Protein AF-A0A8H3XBJ9-F1 (afdb_monomer)

Structure (mmCIF, N/CA/C/O backbone):
data_AF-A0A8H3XBJ9-F1
#
_entry.id   AF-A0A8H3XBJ9-F1
#
loop_
_atom_site.group_PDB
_atom_site.id
_atom_site.type_symbol
_atom_site.label_atom_id
_atom_site.label_alt_id
_atom_site.label_comp_id
_atom_site.label_asym_id
_atom_site.label_entity_id
_atom_site.label_seq_id
_atom_site.pdbx_PDB_ins_code
_atom_site.Cartn_x
_atom_site.Cartn_y
_atom_site.Cartn_z
_atom_site.occupancy
_atom_site.B_iso_or_equiv
_atom_site.auth_seq_id
_atom_site.auth_comp_id
_atom_site.auth_asym_id
_atom_site.auth_atom_id
_atom_site.pdbx_PDB_model_num
ATOM 1 N N . MET A 1 1 ? -52.325 38.769 -26.937 1.00 45.38 1 MET A N 1
ATOM 2 C CA . MET A 1 1 ? -51.968 39.229 -25.579 1.00 45.38 1 MET A CA 1
ATOM 3 C C . MET A 1 1 ? -51.026 38.222 -24.941 1.00 45.38 1 MET A C 1
ATOM 5 O O . MET A 1 1 ? -51.468 37.128 -24.646 1.00 45.38 1 MET A O 1
ATOM 9 N N . ALA A 1 2 ? -49.752 38.577 -24.789 1.00 37.34 2 ALA A N 1
ATOM 10 C CA . ALA A 1 2 ? -48.871 38.278 -23.654 1.00 37.34 2 ALA A CA 1
ATOM 11 C C . ALA A 1 2 ? -47.453 38.723 -24.041 1.00 37.34 2 ALA A C 1
ATOM 13 O O . ALA A 1 2 ? -47.074 38.699 -25.207 1.00 37.34 2 ALA A O 1
ATOM 14 N N . ARG A 1 3 ? -46.757 39.270 -23.052 1.00 34.69 3 ARG A N 1
ATOM 15 C CA . ARG A 1 3 ? -45.687 40.261 -23.157 1.00 34.69 3 ARG A CA 1
ATOM 16 C C . ARG A 1 3 ? -44.307 39.688 -23.491 1.00 34.69 3 ARG A C 1
ATOM 18 O O . ARG A 1 3 ? -44.019 38.514 -23.314 1.00 34.69 3 ARG A O 1
ATOM 25 N N . GLN A 1 4 ? -43.480 40.618 -23.948 1.00 37.97 4 GLN A N 1
ATOM 26 C CA . GLN A 1 4 ? -42.092 40.528 -24.387 1.00 37.97 4 GLN A CA 1
ATOM 27 C C . GLN A 1 4 ? -41.102 40.812 -23.227 1.00 37.97 4 GLN A C 1
ATOM 29 O O . GLN A 1 4 ? -41.507 41.433 -22.243 1.00 37.97 4 GLN A O 1
ATOM 34 N N . ARG A 1 5 ? -39.806 40.526 -23.486 1.00 39.97 5 ARG A N 1
ATOM 35 C CA . ARG A 1 5 ? -38.542 41.007 -22.845 1.00 39.97 5 ARG A CA 1
ATOM 36 C C . ARG A 1 5 ? -37.971 40.101 -21.731 1.00 39.97 5 ARG A C 1
ATOM 38 O O . ARG A 1 5 ? -38.732 39.603 -20.922 1.00 39.97 5 ARG A O 1
ATOM 45 N N . THR A 1 6 ? -36.664 39.822 -21.614 1.00 36.06 6 THR A N 1
ATOM 46 C CA . THR A 1 6 ? -35.444 40.386 -22.237 1.00 36.06 6 THR A CA 1
ATOM 47 C C . THR A 1 6 ? -34.248 39.420 -22.103 1.00 36.06 6 THR A C 1
ATOM 49 O O . THR A 1 6 ? -34.182 38.624 -21.177 1.00 36.06 6 THR A O 1
ATOM 52 N N . THR A 1 7 ? -33.330 39.567 -23.059 1.00 44.62 7 THR A N 1
ATOM 53 C CA . THR A 1 7 ? -31.936 39.104 -23.255 1.00 44.62 7 THR A CA 1
ATOM 54 C C . THR A 1 7 ? -31.028 38.847 -22.039 1.00 44.62 7 THR A C 1
ATOM 56 O O . THR A 1 7 ? -31.058 39.651 -21.115 1.00 44.62 7 THR A O 1
ATOM 59 N N . THR A 1 8 ? -30.062 37.918 -22.187 1.00 34.75 8 THR A N 1
ATOM 60 C CA . THR A 1 8 ? -28.603 38.222 -22.199 1.00 34.75 8 THR A CA 1
ATOM 61 C C . THR A 1 8 ? -27.735 37.047 -22.705 1.00 34.75 8 THR A C 1
ATOM 63 O O . THR A 1 8 ? -27.795 35.935 -22.199 1.00 34.75 8 THR A O 1
ATOM 66 N N . ASN A 1 9 ? -26.921 37.352 -23.723 1.00 39.16 9 ASN A N 1
ATOM 67 C CA . ASN A 1 9 ? -25.573 36.863 -24.058 1.00 39.16 9 ASN A CA 1
ATOM 68 C C . ASN A 1 9 ? -25.207 35.387 -23.798 1.00 39.16 9 ASN A C 1
ATOM 70 O O . ASN A 1 9 ? -24.728 35.033 -22.725 1.00 39.16 9 ASN A O 1
ATOM 74 N N . GLY A 1 10 ? -25.276 34.569 -24.853 1.00 34.34 10 GLY A N 1
ATOM 75 C CA . GLY A 1 10 ? -24.621 33.264 -24.926 1.00 34.34 10 GLY A CA 1
ATOM 76 C C . GLY A 1 10 ? -23.712 33.191 -26.149 1.00 34.34 10 GLY A C 1
ATOM 77 O O . GLY A 1 10 ? -24.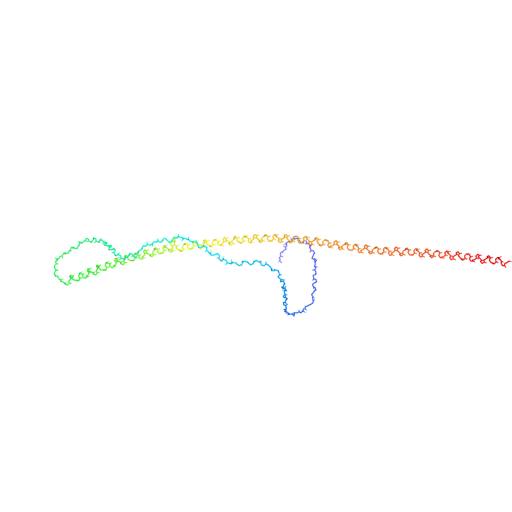189 33.178 -27.280 1.00 34.34 10 GLY A O 1
ATOM 78 N N . THR A 1 11 ? -22.405 33.177 -25.907 1.00 35.31 11 THR A N 1
ATOM 79 C CA . THR A 1 11 ? -21.342 32.930 -26.884 1.00 35.31 11 THR A CA 1
ATOM 80 C C . THR A 1 11 ? -21.594 31.621 -27.632 1.00 35.31 11 THR A C 1
ATOM 82 O O . THR A 1 11 ? -21.763 30.566 -27.023 1.00 35.31 11 THR A O 1
ATOM 85 N N . THR A 1 12 ? -21.596 31.688 -28.960 1.00 34.62 12 THR A N 1
ATOM 86 C CA . THR A 1 12 ? -21.679 30.536 -29.858 1.00 34.62 12 THR A CA 1
ATOM 87 C C . THR A 1 12 ? -20.464 29.627 -29.652 1.00 34.62 12 THR A C 1
ATOM 89 O O . THR A 1 12 ? -19.344 30.011 -29.979 1.00 34.62 12 THR A O 1
ATOM 92 N N . ALA A 1 13 ? -20.677 28.415 -29.137 1.00 34.34 13 ALA A N 1
ATOM 93 C CA . ALA A 1 13 ? -19.687 27.343 -29.161 1.00 34.34 13 ALA A CA 1
ATOM 94 C C . ALA A 1 13 ? -20.183 26.226 -30.087 1.00 34.34 13 ALA A C 1
ATOM 96 O O . ALA A 1 13 ? -21.202 25.580 -29.845 1.00 34.34 13 ALA A O 1
ATOM 97 N N . THR A 1 14 ? -19.457 26.045 -31.185 1.00 34.75 14 THR A N 1
ATOM 98 C CA . THR A 1 14 ? -19.673 25.033 -32.218 1.00 34.75 14 THR A CA 1
ATOM 99 C C . THR A 1 14 ? -19.603 23.622 -31.627 1.00 34.75 14 THR A C 1
ATOM 101 O O . THR A 1 14 ? -18.581 23.216 -31.076 1.00 34.75 14 THR A O 1
ATOM 104 N N . ILE A 1 15 ? -20.686 22.853 -31.765 1.00 32.62 15 ILE A N 1
ATOM 105 C CA . ILE A 1 15 ? -20.754 21.441 -31.369 1.00 32.62 15 ILE A CA 1
ATOM 106 C C . ILE A 1 15 ? -20.132 20.590 -32.481 1.00 32.62 15 ILE A C 1
ATOM 108 O O . ILE A 1 15 ? -20.769 20.313 -33.498 1.00 32.62 15 ILE A O 1
ATOM 112 N N . THR A 1 16 ? -18.901 20.126 -32.278 1.00 33.62 16 THR A N 1
ATOM 113 C CA . THR A 1 16 ? -18.299 19.084 -33.121 1.00 33.62 16 THR A CA 1
ATOM 114 C C . THR A 1 16 ? -18.729 17.714 -32.601 1.00 33.62 16 THR A C 1
ATOM 116 O O . THR A 1 16 ? -18.202 17.214 -31.608 1.00 33.62 16 THR A O 1
ATOM 119 N N . LYS A 1 17 ? -19.695 17.087 -33.283 1.00 36.97 17 LYS A N 1
ATOM 120 C CA . LYS A 1 17 ? -20.044 15.672 -33.094 1.00 36.97 17 LYS A CA 1
ATOM 121 C C . LYS A 1 17 ? -18.836 14.803 -33.465 1.00 36.97 17 LYS A C 1
ATOM 123 O O . LYS A 1 17 ? -18.423 14.803 -34.620 1.00 36.97 17 LYS A O 1
ATOM 128 N N . ARG A 1 18 ? -18.301 14.023 -32.521 1.00 34.25 18 ARG A N 1
ATOM 129 C CA . ARG A 1 18 ? -17.478 12.846 -32.843 1.00 34.25 18 ARG A CA 1
ATOM 130 C C . ARG A 1 18 ? -18.295 11.590 -32.579 1.00 34.25 18 ARG A C 1
ATOM 132 O O . ARG A 1 18 ? -18.602 11.250 -31.443 1.00 34.25 18 ARG A O 1
ATOM 139 N N . THR A 1 19 ? -18.671 10.953 -33.676 1.00 34.78 19 THR A N 1
ATOM 140 C CA . THR A 1 19 ? -19.237 9.611 -33.789 1.00 34.78 19 THR A CA 1
ATOM 141 C C . THR A 1 19 ? -18.254 8.566 -33.262 1.00 34.78 19 THR A C 1
ATOM 143 O O . THR A 1 19 ? -17.131 8.474 -33.753 1.00 34.78 19 THR A O 1
ATOM 146 N N . SER A 1 20 ? -18.685 7.763 -32.291 1.00 35.88 20 SER A N 1
ATOM 147 C CA . SER A 1 20 ? -18.040 6.509 -31.906 1.00 35.88 20 SER A CA 1
ATOM 148 C C . SER A 1 20 ? -18.608 5.371 -32.757 1.00 35.88 20 SER A C 1
ATOM 150 O O . SER A 1 20 ? -19.753 4.957 -32.593 1.00 35.88 20 SER A O 1
ATOM 152 N N . THR A 1 21 ? -17.813 4.844 -33.684 1.00 34.06 21 THR A N 1
ATOM 153 C CA . THR A 1 21 ? -18.095 3.557 -34.328 1.00 34.06 21 THR A CA 1
ATOM 154 C C . THR A 1 21 ? -17.564 2.437 -33.444 1.00 34.06 21 THR A C 1
ATOM 156 O O . THR A 1 21 ? -16.369 2.157 -33.416 1.00 34.06 21 THR A O 1
ATOM 159 N N . VAL A 1 22 ? -18.481 1.816 -32.704 1.00 36.69 22 VAL A N 1
ATOM 160 C CA . VAL A 1 22 ? -18.312 0.496 -32.092 1.00 36.69 22 VAL A CA 1
ATOM 161 C C . VAL A 1 22 ? -18.543 -0.536 -33.189 1.00 36.69 22 VAL A C 1
ATOM 163 O O . VAL A 1 22 ? -19.626 -0.576 -33.771 1.00 36.69 22 VAL A O 1
ATOM 166 N N . GLN A 1 23 ? -17.544 -1.367 -33.473 1.00 33.06 23 GLN A N 1
ATOM 167 C CA . GLN A 1 23 ? -17.723 -2.545 -34.313 1.00 33.06 23 GLN A CA 1
ATOM 168 C C . GLN A 1 23 ? -17.797 -3.769 -33.398 1.00 33.06 23 GLN A C 1
ATOM 170 O O . GLN A 1 23 ? -16.825 -4.138 -32.744 1.00 33.06 23 GLN A O 1
ATOM 175 N N . ALA A 1 24 ? -18.995 -4.342 -33.315 1.00 35.34 24 ALA A N 1
ATOM 176 C CA . ALA A 1 24 ? -19.286 -5.589 -32.630 1.00 35.34 24 ALA A CA 1
ATOM 177 C C . ALA A 1 24 ? -19.438 -6.725 -33.651 1.00 35.34 24 ALA A C 1
ATOM 179 O O . ALA A 1 24 ? -20.027 -6.529 -34.714 1.00 35.34 24 ALA A O 1
ATOM 180 N N . GLY A 1 25 ? -18.971 -7.917 -33.276 1.00 31.44 25 GLY A N 1
ATOM 181 C CA . GLY A 1 25 ? -19.371 -9.200 -33.860 1.00 31.44 25 GLY A CA 1
ATOM 182 C C . GLY A 1 25 ? -18.312 -10.300 -33.677 1.00 31.44 25 GLY A C 1
ATOM 183 O O . GLY A 1 25 ? -17.125 -9.985 -33.705 1.00 31.44 25 GLY A O 1
ATOM 184 N N . PRO A 1 26 ? -18.688 -11.592 -33.598 1.00 40.78 26 PRO A N 1
ATOM 185 C CA . PRO A 1 26 ? -19.826 -12.175 -32.889 1.00 40.78 26 PRO A CA 1
ATOM 186 C C . PRO A 1 26 ? -19.403 -13.296 -31.903 1.00 40.78 26 PRO A C 1
ATOM 188 O O . PRO A 1 26 ? -18.241 -13.655 -31.749 1.00 40.78 26 PRO A O 1
ATOM 191 N N . SER A 1 27 ? -20.408 -13.802 -31.198 1.00 38.56 27 SER A N 1
ATOM 192 C CA . SER A 1 27 ? -20.422 -14.641 -29.997 1.00 38.56 27 SER A CA 1
ATOM 193 C C . SER A 1 27 ? -20.359 -16.171 -30.200 1.00 38.56 27 SER A C 1
ATOM 195 O O . SER A 1 27 ? -20.705 -16.668 -31.265 1.00 38.56 27 SER A O 1
ATOM 197 N N . LEU A 1 28 ? -20.112 -16.864 -29.070 1.00 33.06 28 LEU A N 1
ATOM 198 C CA . LEU A 1 28 ? -20.375 -18.274 -28.687 1.00 33.06 28 LEU A CA 1
ATOM 199 C C . LEU A 1 28 ? -19.279 -19.340 -28.906 1.00 33.06 28 LEU A C 1
ATOM 201 O O . LEU A 1 28 ? -19.091 -19.856 -29.998 1.00 33.06 28 LEU A O 1
ATOM 205 N N . SER A 1 29 ? -18.736 -19.858 -27.796 1.00 27.28 29 SER A N 1
ATOM 206 C CA . SER A 1 29 ? -19.156 -21.184 -27.303 1.00 27.28 29 SER A CA 1
ATOM 207 C C . SER A 1 29 ? -18.842 -21.359 -25.809 1.00 27.28 29 SER A C 1
ATOM 209 O O . SER A 1 29 ? -17.757 -21.046 -25.325 1.00 27.28 29 SER A O 1
ATOM 211 N N . THR A 1 30 ? -19.838 -21.839 -25.069 1.00 39.56 30 THR A N 1
ATOM 212 C CA . THR A 1 30 ? -19.765 -22.230 -23.660 1.00 39.56 30 THR A CA 1
ATOM 213 C C . THR A 1 30 ? -19.618 -23.748 -23.616 1.00 39.56 30 THR A C 1
ATOM 215 O O . THR A 1 30 ? -20.541 -24.437 -24.037 1.00 39.56 30 THR A O 1
ATOM 218 N N . VAL A 1 31 ? -18.512 -24.280 -23.084 1.00 34.84 31 VAL A N 1
ATOM 219 C CA . VAL A 1 31 ? -18.393 -25.694 -22.672 1.00 34.84 31 VAL A CA 1
ATOM 220 C C . VAL A 1 31 ? -17.536 -25.783 -21.395 1.00 34.84 31 VAL A C 1
ATOM 222 O O . VAL A 1 31 ? -16.318 -25.674 -21.418 1.00 34.84 31 VAL A O 1
ATOM 225 N N . THR A 1 32 ? -18.245 -25.910 -20.272 1.00 33.75 32 THR A N 1
ATOM 226 C CA . THR A 1 32 ? -18.026 -26.832 -19.133 1.00 33.75 32 THR A CA 1
ATOM 227 C C . THR A 1 32 ? -16.640 -27.020 -18.472 1.00 33.75 32 THR A C 1
ATOM 229 O O . THR A 1 32 ? -15.728 -27.629 -19.008 1.00 33.75 32 THR A O 1
ATOM 232 N N . LYS A 1 33 ? -16.594 -26.616 -17.189 1.00 38.75 33 LYS A N 1
ATOM 233 C CA . LYS A 1 33 ? -16.082 -27.297 -15.971 1.00 38.75 33 LYS A CA 1
ATOM 234 C C . LYS A 1 33 ? -14.883 -28.280 -16.040 1.00 38.75 33 LYS A C 1
ATOM 236 O O . LYS A 1 33 ? -14.977 -29.384 -16.557 1.00 38.75 33 LYS A O 1
ATOM 241 N N . ALA A 1 34 ? -13.914 -27.932 -15.182 1.00 43.50 34 ALA A N 1
ATOM 242 C CA . ALA A 1 34 ? -13.133 -28.775 -14.263 1.00 43.50 34 ALA A CA 1
ATOM 243 C C . ALA A 1 34 ? -11.972 -29.632 -14.801 1.00 43.50 34 ALA A C 1
ATOM 245 O O . ALA A 1 34 ? -12.176 -30.708 -15.349 1.00 43.50 34 ALA A O 1
ATOM 246 N N . ARG A 1 35 ? -10.743 -29.273 -14.389 1.00 34.44 35 ARG A N 1
ATOM 247 C CA . ARG A 1 35 ? -9.807 -30.239 -13.784 1.00 34.44 35 ARG A CA 1
ATOM 248 C C . ARG A 1 35 ? -8.691 -29.535 -13.015 1.00 34.44 35 ARG A C 1
ATOM 250 O O . ARG A 1 35 ? -7.959 -28.719 -13.565 1.00 34.44 35 ARG A O 1
ATOM 257 N N . GLY A 1 36 ? -8.577 -29.863 -11.730 1.00 37.44 36 GLY A N 1
ATOM 258 C CA . GLY A 1 36 ? -7.525 -29.362 -10.857 1.00 37.44 36 GLY A CA 1
ATOM 259 C C . GLY A 1 36 ? -6.129 -29.754 -11.337 1.00 37.44 36 GLY A C 1
ATOM 260 O O . GLY A 1 36 ? -5.899 -30.875 -11.794 1.00 37.44 36 GLY A O 1
ATOM 261 N N . ARG A 1 37 ? -5.182 -28.835 -11.161 1.00 39.09 37 ARG A N 1
ATOM 262 C CA . ARG A 1 37 ? -3.753 -29.134 -11.171 1.00 39.09 37 ARG A CA 1
ATOM 263 C C . ARG A 1 37 ? -3.208 -28.909 -9.770 1.00 39.09 37 ARG A C 1
ATOM 265 O O . ARG A 1 37 ? -3.114 -27.787 -9.288 1.00 39.09 37 ARG A O 1
ATOM 272 N N . LYS A 1 38 ? -2.905 -30.037 -9.133 1.00 39.31 38 LYS A N 1
ATOM 273 C CA . LYS A 1 38 ? -2.113 -30.164 -7.914 1.00 39.31 38 LYS A CA 1
ATOM 274 C C . LYS A 1 38 ? -0.721 -29.591 -8.199 1.00 39.31 38 LYS A C 1
ATOM 276 O O . LYS A 1 38 ? -0.075 -30.033 -9.147 1.00 39.31 38 LYS A O 1
ATOM 281 N N . SER A 1 39 ? -0.270 -28.622 -7.410 1.00 40.62 39 SER A N 1
ATOM 282 C CA . SER A 1 39 ? 1.144 -28.249 -7.363 1.00 40.62 39 SER A CA 1
ATOM 283 C C . SER A 1 39 ? 1.900 -29.325 -6.588 1.00 40.62 39 SER A C 1
ATOM 285 O O . SER A 1 39 ? 1.525 -29.659 -5.461 1.00 40.62 39 SER A O 1
ATOM 287 N N . ASN A 1 40 ? 2.933 -29.889 -7.210 1.00 42.12 40 ASN A N 1
ATOM 288 C CA . ASN A 1 40 ? 3.768 -30.916 -6.606 1.00 42.12 40 ASN A CA 1
ATOM 289 C C . ASN A 1 40 ? 4.565 -30.367 -5.421 1.00 42.12 40 ASN A C 1
ATOM 291 O O . ASN A 1 40 ? 5.256 -29.355 -5.509 1.00 42.12 40 ASN A O 1
ATOM 295 N N . VAL A 1 41 ? 4.458 -31.123 -4.336 1.00 38.03 41 VAL A N 1
ATOM 296 C CA . VAL A 1 41 ? 5.311 -31.143 -3.156 1.00 38.03 41 VAL A CA 1
ATOM 297 C C . VAL A 1 41 ? 6.660 -31.776 -3.524 1.00 38.03 41 VAL A C 1
ATOM 299 O O . VAL A 1 41 ? 6.693 -32.845 -4.129 1.00 38.03 41 VAL A O 1
ATOM 302 N N . GLY A 1 42 ? 7.754 -31.135 -3.118 1.00 37.25 42 GLY A N 1
ATOM 303 C CA . GLY A 1 42 ? 9.097 -31.715 -2.982 1.00 37.25 42 GLY A CA 1
ATOM 304 C C . GLY A 1 42 ? 9.774 -31.000 -1.808 1.00 37.25 42 GLY A C 1
ATOM 305 O O . GLY A 1 42 ? 10.193 -29.862 -1.956 1.00 37.25 42 GLY A O 1
ATOM 306 N N . THR A 1 43 ? 9.542 -31.410 -0.561 1.00 36.66 43 THR A N 1
ATOM 307 C CA . THR A 1 43 ? 10.191 -32.503 0.192 1.00 36.66 43 THR A CA 1
ATOM 308 C C . THR A 1 43 ? 11.644 -32.193 0.592 1.00 36.66 43 THR A C 1
ATOM 310 O O . THR A 1 43 ? 12.582 -32.507 -0.125 1.00 36.66 43 THR A O 1
ATOM 313 N N . VAL A 1 44 ? 11.756 -31.672 1.824 1.00 38.00 44 VAL A N 1
ATOM 314 C CA . VAL A 1 44 ? 12.707 -32.060 2.888 1.00 38.00 44 VAL A CA 1
ATOM 315 C C . VAL A 1 44 ? 14.162 -31.573 2.796 1.00 38.00 44 VAL A C 1
ATOM 317 O O . VAL A 1 44 ? 15.008 -32.179 2.152 1.00 38.00 44 VAL A O 1
ATOM 320 N N . LEU A 1 45 ? 14.489 -30.617 3.675 1.00 31.59 45 LEU A N 1
ATOM 321 C CA . LEU A 1 45 ? 15.662 -30.744 4.543 1.00 31.59 45 LEU A CA 1
ATOM 322 C C . LEU A 1 45 ? 15.193 -30.782 6.002 1.00 31.59 45 LEU A C 1
ATOM 324 O O . LEU A 1 45 ? 14.498 -29.888 6.481 1.00 31.59 45 LEU A O 1
ATOM 328 N N . ASN A 1 46 ? 15.551 -31.866 6.681 1.00 37.00 46 ASN A N 1
ATOM 329 C CA . ASN A 1 46 ? 15.227 -32.173 8.063 1.00 37.00 46 ASN A CA 1
ATOM 330 C C . ASN A 1 46 ? 16.530 -32.194 8.865 1.00 37.00 46 ASN A C 1
ATOM 332 O O . ASN A 1 46 ? 17.364 -33.056 8.613 1.00 37.00 46 ASN A O 1
ATOM 336 N N . THR A 1 47 ? 16.661 -31.329 9.869 1.00 40.59 47 THR A N 1
ATOM 337 C CA . THR A 1 47 ? 17.527 -31.560 11.038 1.00 40.59 47 THR A CA 1
ATOM 338 C C . THR A 1 47 ? 16.897 -30.917 12.273 1.00 40.59 47 THR A C 1
ATOM 340 O O . THR A 1 47 ? 17.185 -29.795 12.670 1.00 40.59 47 THR A O 1
ATOM 343 N N . LYS A 1 48 ? 15.979 -31.679 12.873 1.00 38.31 48 LYS A N 1
ATOM 344 C CA . LYS A 1 48 ? 15.861 -31.943 14.317 1.00 38.31 48 LYS A CA 1
ATOM 345 C C . LYS A 1 48 ? 16.421 -30.872 15.279 1.00 38.31 48 LYS A C 1
ATOM 347 O O . LYS A 1 48 ? 17.597 -30.902 15.627 1.00 38.31 48 LYS A O 1
ATOM 352 N N . LYS A 1 49 ? 15.513 -30.127 15.916 1.00 37.34 49 LYS A N 1
ATOM 353 C CA . LYS A 1 49 ? 15.511 -29.955 17.382 1.00 37.34 49 LYS A CA 1
ATOM 354 C C . LYS A 1 49 ? 14.086 -30.119 17.904 1.00 37.34 49 LYS A C 1
ATOM 356 O O . LYS A 1 49 ? 13.307 -29.182 18.003 1.00 37.34 49 LYS A O 1
ATOM 361 N N . SER A 1 50 ? 13.772 -31.373 18.208 1.00 36.94 50 SER A N 1
ATOM 362 C CA . SER A 1 50 ? 12.680 -31.759 19.091 1.00 36.94 50 SER A CA 1
ATOM 363 C C . SER A 1 50 ? 13.109 -31.473 20.527 1.00 36.94 50 SER A C 1
ATOM 365 O O . SER A 1 50 ? 14.032 -32.119 21.019 1.00 36.94 50 SER A O 1
ATOM 367 N N . VAL A 1 51 ? 12.419 -30.555 21.201 1.00 37.69 51 VAL A N 1
ATOM 368 C CA . VAL A 1 51 ? 12.162 -30.6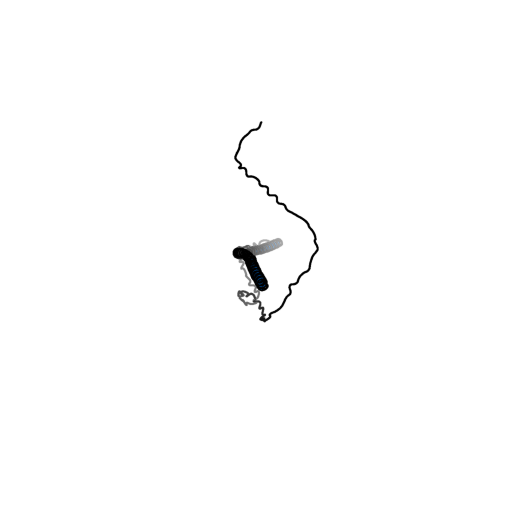68 22.641 1.00 37.69 51 VAL A CA 1
ATOM 369 C C . VAL A 1 51 ? 10.685 -30.367 22.851 1.00 37.69 51 VAL A C 1
ATOM 371 O O . VAL A 1 51 ? 10.261 -29.232 23.045 1.00 37.69 51 VAL A O 1
ATOM 374 N N . THR A 1 52 ? 9.888 -31.424 22.783 1.00 41.72 52 THR A N 1
ATOM 375 C CA . THR A 1 52 ? 8.612 -31.510 23.481 1.00 41.72 52 THR A CA 1
ATOM 376 C C . THR A 1 52 ? 8.874 -31.468 24.982 1.00 41.72 52 THR A C 1
ATOM 378 O O . THR A 1 52 ? 9.531 -32.353 25.523 1.00 41.72 52 THR A O 1
ATOM 381 N N . ASN A 1 53 ? 8.342 -30.455 25.657 1.00 39.31 53 ASN A N 1
ATOM 382 C CA . ASN A 1 53 ? 7.714 -30.630 26.962 1.00 39.31 53 ASN A CA 1
ATOM 383 C C . ASN A 1 53 ? 6.779 -29.448 27.206 1.00 39.31 53 ASN A C 1
ATOM 385 O O . ASN A 1 53 ? 7.158 -28.411 27.752 1.00 39.31 53 ASN A O 1
ATOM 389 N N . GLY A 1 54 ? 5.528 -29.635 26.783 1.00 45.56 54 GLY A N 1
ATOM 390 C CA . GLY A 1 54 ? 4.410 -28.871 27.301 1.00 45.56 54 GLY A CA 1
ATOM 391 C C . GLY A 1 54 ? 4.322 -29.097 28.805 1.00 45.56 54 GLY A C 1
ATOM 392 O O . GLY A 1 54 ? 3.832 -30.121 29.266 1.00 45.56 54 GLY A O 1
ATOM 393 N N . LYS A 1 55 ? 4.815 -28.132 29.579 1.00 36.03 55 LYS A N 1
ATOM 394 C CA . LYS A 1 55 ? 4.401 -27.946 30.965 1.00 36.03 55 LYS A CA 1
ATOM 395 C C . LYS A 1 55 ? 3.415 -26.794 30.981 1.00 36.03 55 LYS A C 1
ATOM 397 O O . LYS A 1 55 ? 3.803 -25.628 30.971 1.00 36.03 55 LYS A O 1
ATOM 402 N N . SER A 1 56 ? 2.135 -27.156 30.992 1.00 45.06 56 SER A N 1
ATOM 403 C CA . SER A 1 56 ? 1.028 -26.294 31.387 1.00 45.06 56 SER A CA 1
ATOM 404 C C . SER A 1 56 ? 1.411 -25.565 32.668 1.00 45.06 56 SER A C 1
ATOM 406 O O . SER A 1 56 ? 1.497 -26.165 33.742 1.00 45.06 56 SER A O 1
ATOM 408 N N . ARG A 1 57 ? 1.696 -24.266 32.564 1.00 37.94 57 ARG A N 1
ATOM 409 C CA . ARG A 1 57 ? 1.950 -23.438 33.737 1.00 37.94 57 ARG A CA 1
ATOM 410 C C . ARG A 1 57 ? 0.593 -23.133 34.360 1.00 37.94 57 ARG A C 1
ATOM 412 O O . ARG A 1 57 ? -0.117 -22.223 33.947 1.00 37.94 57 ARG A O 1
ATOM 419 N N . SER A 1 58 ? 0.236 -23.998 35.306 1.00 42.25 58 SER A N 1
ATOM 420 C CA . SER A 1 58 ? -0.824 -23.832 36.293 1.00 42.25 58 SER A CA 1
ATOM 421 C C . SER A 1 58 ? -0.956 -22.370 36.706 1.00 42.25 58 SER A C 1
ATOM 423 O O . SER A 1 58 ? 0.032 -21.740 37.094 1.00 42.25 58 SER A O 1
ATOM 425 N N . ARG A 1 59 ? -2.193 -21.863 36.671 1.00 39.72 59 ARG A N 1
ATOM 426 C CA . ARG A 1 59 ? -2.599 -20.642 37.371 1.00 39.72 59 ARG A CA 1
ATOM 427 C C . ARG A 1 59 ? -2.000 -20.680 38.775 1.00 39.72 59 ARG A C 1
ATOM 429 O O . ARG A 1 59 ? -2.262 -21.608 39.541 1.00 39.72 59 ARG A O 1
ATOM 436 N N . LYS A 1 60 ? -1.174 -19.688 39.105 1.00 39.12 60 LYS A N 1
ATOM 437 C CA . LYS A 1 60 ? -0.825 -19.403 40.492 1.00 39.12 60 LYS A CA 1
ATOM 438 C C . LYS A 1 60 ? -2.103 -18.856 41.119 1.00 39.12 60 LYS A C 1
ATOM 440 O O . LYS A 1 60 ? -2.463 -17.705 40.901 1.00 39.12 60 LYS A O 1
ATOM 445 N N . ILE A 1 61 ? -2.819 -19.737 41.807 1.00 43.19 61 ILE A N 1
ATOM 446 C CA . ILE A 1 61 ? -3.845 -19.372 42.776 1.00 43.19 61 ILE A CA 1
ATOM 447 C C . ILE A 1 61 ? -3.168 -18.393 43.736 1.00 43.19 61 ILE A C 1
ATOM 449 O O . ILE A 1 61 ? -2.161 -18.736 44.363 1.00 43.19 61 ILE A O 1
ATOM 453 N N . ILE A 1 62 ? -3.678 -17.164 43.800 1.00 38.47 62 ILE A N 1
ATOM 454 C CA . ILE A 1 62 ? -3.408 -16.273 44.922 1.00 38.47 62 ILE A CA 1
ATOM 455 C C . ILE A 1 62 ? -3.990 -16.998 46.134 1.00 38.47 62 ILE A C 1
ATOM 457 O O . ILE A 1 62 ? -5.200 -17.043 46.332 1.00 38.47 62 ILE A O 1
ATOM 461 N N . LYS A 1 63 ? -3.116 -17.666 46.891 1.00 35.03 63 LYS A N 1
ATOM 462 C CA . LYS A 1 63 ? -3.429 -18.147 48.230 1.00 35.03 63 LYS A CA 1
ATOM 463 C C . LYS A 1 63 ? -3.556 -16.911 49.112 1.00 35.03 63 LYS A C 1
ATOM 465 O O . LYS A 1 63 ? -2.561 -16.458 49.670 1.00 35.03 63 LYS A O 1
ATOM 470 N N . ASN A 1 64 ? -4.769 -16.384 49.237 1.00 36.03 64 ASN A N 1
ATOM 471 C CA . ASN A 1 64 ? -5.120 -15.654 50.444 1.00 36.03 64 ASN A CA 1
ATOM 472 C C . ASN A 1 64 ? -5.263 -16.695 51.554 1.00 36.03 64 ASN A C 1
ATOM 474 O O . ASN A 1 64 ? -6.279 -17.366 51.704 1.00 36.03 64 ASN A O 1
ATOM 478 N N . ASN A 1 65 ? -4.161 -16.865 52.280 1.00 40.84 65 ASN A N 1
ATOM 479 C CA . ASN A 1 65 ? -4.161 -17.391 53.632 1.00 40.84 65 ASN A CA 1
ATOM 480 C C . ASN A 1 65 ? -5.073 -16.498 54.483 1.00 40.84 65 ASN A C 1
ATOM 482 O O . ASN A 1 65 ? -4.690 -15.381 54.809 1.00 40.84 65 ASN A O 1
ATOM 486 N N . SER A 1 66 ? -6.250 -16.994 54.849 1.00 44.50 66 SER A N 1
ATOM 487 C CA . SER A 1 66 ? -6.893 -16.667 56.124 1.00 44.50 66 SER A CA 1
ATOM 488 C C . SER A 1 66 ? -8.006 -17.677 56.402 1.00 44.50 66 SER A C 1
ATOM 490 O O . SER A 1 66 ? -9.188 -17.355 56.390 1.00 44.50 66 SER A O 1
ATOM 492 N N . TYR A 1 67 ? -7.623 -18.931 56.638 1.00 35.09 67 TYR A N 1
ATOM 493 C CA . TYR A 1 67 ? -8.424 -19.797 57.497 1.00 35.09 67 TYR A CA 1
ATOM 494 C C . TYR A 1 67 ? -7.629 -19.967 58.777 1.00 35.09 67 TYR A C 1
ATOM 496 O O . TYR A 1 67 ? -6.757 -20.827 58.904 1.00 35.09 67 TYR A O 1
ATOM 504 N N . ARG A 1 68 ? -7.885 -19.034 59.692 1.00 35.50 68 ARG A N 1
ATOM 505 C CA . ARG A 1 68 ? -7.536 -19.153 61.097 1.00 35.50 68 ARG A CA 1
ATOM 506 C C . ARG A 1 68 ? -8.253 -20.408 61.594 1.00 35.50 68 ARG A C 1
ATOM 508 O O . ARG A 1 68 ? -9.473 -20.414 61.717 1.00 35.50 68 ARG A O 1
ATOM 515 N N . LYS A 1 69 ? -7.492 -21.487 61.780 1.00 38.03 69 LYS A N 1
ATOM 516 C CA . LYS A 1 69 ? -7.922 -22.626 62.583 1.00 38.03 69 LYS A CA 1
ATOM 517 C C . LYS A 1 69 ? -8.211 -22.094 63.982 1.00 38.03 69 LYS A C 1
ATOM 519 O O . LYS A 1 69 ? -7.302 -21.574 64.623 1.00 38.03 69 LYS A O 1
ATOM 524 N N . HIS A 1 70 ? -9.459 -22.196 64.408 1.00 34.12 70 HIS A N 1
ATOM 525 C CA . HIS A 1 70 ? -9.762 -22.361 65.816 1.00 34.12 70 HIS A CA 1
ATOM 526 C C . HIS A 1 70 ? -10.211 -23.806 65.973 1.00 34.12 70 HIS A C 1
ATOM 528 O O . HIS A 1 70 ? -11.293 -24.185 65.533 1.00 34.12 70 HIS A O 1
ATOM 534 N N . ASP A 1 71 ? -9.288 -24.604 66.504 1.00 38.59 71 ASP A N 1
ATOM 535 C CA . ASP A 1 71 ? -9.641 -25.719 67.364 1.00 38.59 71 ASP A CA 1
ATOM 536 C C . ASP A 1 71 ? -10.375 -25.116 68.570 1.00 38.59 71 ASP A C 1
ATOM 538 O O . ASP A 1 71 ? -9.854 -24.198 69.212 1.00 38.59 71 ASP A O 1
ATOM 542 N N . SER A 1 72 ? -11.591 -25.582 68.816 1.00 36.06 72 SER A N 1
ATOM 543 C CA . SER A 1 72 ? -12.257 -25.510 70.115 1.00 36.06 72 SER A CA 1
ATOM 544 C C . SER A 1 72 ? -13.507 -26.375 70.032 1.00 36.06 72 SER A C 1
ATOM 546 O O . SER A 1 72 ? -14.531 -25.953 69.499 1.00 36.06 72 SER A O 1
ATOM 548 N N . ASP A 1 73 ? -13.309 -27.618 70.449 1.00 34.62 73 ASP A N 1
ATOM 549 C CA . ASP A 1 73 ? -14.156 -28.353 71.376 1.00 34.62 73 ASP A CA 1
ATOM 550 C C . ASP A 1 73 ? -15.665 -28.403 71.108 1.00 34.62 73 ASP A C 1
ATOM 552 O O . ASP A 1 73 ? -16.407 -27.427 71.216 1.00 34.62 73 ASP A O 1
ATOM 556 N N . ASP A 1 74 ? -16.100 -29.640 70.867 1.00 41.00 74 ASP A N 1
ATOM 557 C CA . ASP A 1 74 ? -17.391 -30.178 71.280 1.00 41.00 74 ASP A CA 1
ATOM 558 C C . ASP A 1 74 ? -17.611 -29.922 72.787 1.00 41.00 74 ASP A C 1
ATOM 560 O O . ASP A 1 74 ? -17.454 -30.807 73.624 1.00 41.00 74 ASP A O 1
ATOM 564 N N . GLU A 1 75 ? -17.985 -28.701 73.150 1.00 38.22 75 GLU A N 1
ATOM 565 C CA . GLU A 1 75 ? -18.524 -28.362 74.464 1.00 38.22 75 GLU A CA 1
ATOM 566 C C . GLU A 1 75 ? -20.039 -28.219 74.311 1.00 38.22 75 GLU A C 1
ATOM 568 O O . GLU A 1 75 ? -20.573 -27.220 73.833 1.00 38.22 75 GLU A O 1
ATOM 573 N N . ILE A 1 76 ? -20.707 -29.335 74.605 1.00 35.66 76 ILE A N 1
ATOM 574 C CA . ILE A 1 76 ? -21.879 -29.423 75.476 1.00 35.66 76 ILE A CA 1
ATOM 575 C C . ILE A 1 76 ? -22.832 -28.220 75.373 1.00 35.66 76 ILE A C 1
ATOM 577 O O . ILE A 1 76 ? -22.563 -27.133 75.873 1.00 35.66 76 ILE A O 1
ATOM 581 N N . TYR A 1 77 ? -24.031 -28.476 74.841 1.00 37.09 77 TYR A N 1
ATOM 582 C CA . TYR A 1 77 ? -25.233 -27.690 75.131 1.00 37.09 77 TYR A CA 1
ATOM 583 C C . TYR A 1 77 ? -25.465 -27.691 76.657 1.00 37.09 77 TYR A C 1
ATOM 585 O O . TYR A 1 77 ? -26.229 -28.500 77.184 1.00 37.09 77 TYR A O 1
ATOM 593 N N . GLN A 1 78 ? -24.767 -26.825 77.390 1.00 35.34 78 GLN A N 1
ATOM 594 C CA . GLN A 1 78 ? -25.165 -26.438 78.729 1.00 35.34 78 GLN A CA 1
ATOM 595 C C . GLN A 1 78 ? -26.195 -25.335 78.560 1.00 35.34 78 GLN A C 1
ATOM 597 O O . GLN A 1 78 ? -25.928 -24.246 78.056 1.00 35.34 78 GLN A O 1
ATOM 602 N N . SER A 1 79 ? -27.423 -25.693 78.913 1.00 42.44 79 SER A N 1
ATOM 603 C CA . SER A 1 79 ? -28.462 -24.748 79.260 1.00 42.44 79 SER A CA 1
ATOM 604 C C . SER A 1 79 ? -27.948 -23.865 80.392 1.00 42.44 79 SER A C 1
ATOM 606 O O . SER A 1 79 ? -28.063 -24.236 81.555 1.00 42.44 79 SER A O 1
ATOM 608 N N . ASP A 1 80 ? -27.406 -22.699 80.055 1.00 35.19 80 ASP A N 1
ATOM 609 C CA . ASP A 1 80 ? -27.426 -21.590 80.994 1.00 35.19 80 ASP A CA 1
ATOM 610 C C . ASP A 1 80 ? -28.846 -21.039 80.987 1.00 35.19 80 ASP A C 1
ATOM 612 O O . ASP A 1 80 ? -29.299 -20.322 80.089 1.00 35.19 80 ASP A O 1
ATOM 616 N N . ASP A 1 81 ? -29.571 -21.505 82.000 1.00 44.81 81 ASP A N 1
ATOM 617 C CA . ASP A 1 81 ? -30.666 -20.818 82.653 1.00 44.81 81 ASP A CA 1
ATOM 618 C C . ASP A 1 81 ? -30.329 -19.321 82.791 1.00 44.81 81 ASP A C 1
ATOM 620 O O . ASP A 1 81 ? -29.905 -18.855 83.849 1.00 44.81 81 ASP A O 1
ATOM 624 N N . ASN A 1 82 ? -30.605 -18.522 81.757 1.00 39.06 82 ASN A N 1
ATOM 625 C CA . ASN A 1 82 ? -30.977 -17.131 81.976 1.00 39.06 82 ASN A CA 1
ATOM 626 C C . ASN A 1 82 ? -32.346 -17.165 82.654 1.00 39.06 82 ASN A C 1
ATOM 628 O O . ASN A 1 82 ? -33.404 -17.028 82.031 1.00 39.06 82 ASN A O 1
ATOM 632 N N . ARG A 1 83 ? -32.300 -17.404 83.968 1.00 46.34 83 ARG A N 1
ATOM 633 C CA . ARG A 1 83 ? -33.248 -16.852 84.920 1.00 46.34 83 ARG A CA 1
ATOM 634 C C . ARG A 1 83 ? -33.195 -15.344 84.726 1.00 46.34 83 ARG A C 1
ATOM 636 O O . ARG A 1 83 ? -32.447 -14.645 85.393 1.00 46.34 83 ARG A O 1
ATOM 643 N N . ASP A 1 84 ? -33.961 -14.863 83.755 1.00 43.03 84 ASP A N 1
ATOM 644 C CA . ASP A 1 84 ? -34.442 -13.499 83.809 1.00 43.03 84 ASP A CA 1
ATOM 645 C C . ASP A 1 84 ? -35.328 -13.464 85.050 1.00 43.03 84 ASP A C 1
ATOM 647 O O . ASP A 1 84 ? -36.446 -13.992 85.059 1.00 43.03 84 ASP A O 1
ATOM 651 N N . ASP A 1 85 ? -34.742 -12.936 86.118 1.00 46.56 85 ASP A N 1
ATOM 652 C CA . ASP A 1 85 ? -35.402 -12.480 87.324 1.00 46.56 85 ASP A CA 1
ATOM 653 C C . ASP A 1 85 ? -36.576 -11.594 86.904 1.00 46.56 85 ASP A C 1
ATOM 655 O O . ASP A 1 85 ? -36.444 -10.399 86.641 1.00 46.56 85 ASP A O 1
ATOM 659 N N . ILE A 1 86 ? -37.754 -12.200 86.772 1.00 45.34 86 ILE A N 1
ATOM 660 C CA . ILE A 1 86 ? -38.986 -11.436 86.764 1.00 45.34 86 ILE A CA 1
ATOM 661 C C . ILE A 1 86 ? -39.330 -11.269 88.235 1.00 45.34 86 ILE A C 1
ATOM 663 O O . ILE A 1 86 ? -40.022 -12.108 88.815 1.00 45.34 86 ILE A O 1
ATOM 667 N N . ASP A 1 87 ? -38.832 -10.178 88.815 1.00 47.75 87 ASP A N 1
ATOM 668 C CA . ASP A 1 87 ? -39.490 -9.517 89.935 1.00 47.75 87 ASP A CA 1
ATOM 669 C C . ASP A 1 87 ? -40.927 -9.215 89.494 1.00 47.75 87 ASP A C 1
ATOM 671 O O . ASP A 1 87 ? -41.236 -8.210 88.851 1.00 47.75 87 ASP A O 1
ATOM 675 N N . ILE A 1 88 ? -41.817 -10.164 89.766 1.00 43.75 88 ILE A N 1
ATOM 676 C CA . ILE A 1 88 ? -43.249 -9.931 89.762 1.00 43.75 88 ILE A CA 1
ATOM 677 C C . ILE A 1 88 ? -43.538 -9.457 91.176 1.00 43.75 88 ILE A C 1
ATOM 679 O O . ILE A 1 88 ? -43.639 -10.268 92.092 1.00 43.75 88 ILE A O 1
ATOM 683 N N . GLU A 1 89 ? -43.634 -8.140 91.356 1.00 41.12 89 GLU A N 1
ATOM 684 C CA . GLU A 1 89 ? -44.333 -7.572 92.505 1.00 41.12 89 GLU A CA 1
ATOM 685 C C . GLU A 1 89 ? -45.737 -8.191 92.550 1.00 41.12 89 GLU A C 1
ATOM 687 O O . GLU A 1 89 ? -46.645 -7.821 91.799 1.00 41.12 89 GLU A O 1
ATOM 692 N N . ASP A 1 90 ? -45.891 -9.192 93.415 1.00 42.53 90 ASP A N 1
ATOM 693 C CA . ASP A 1 90 ? -47.164 -9.782 93.795 1.00 42.53 90 ASP A CA 1
ATOM 694 C C . ASP A 1 90 ? -47.956 -8.727 94.574 1.00 42.53 90 ASP A C 1
ATOM 696 O O . ASP A 1 90 ? -47.923 -8.659 95.800 1.00 42.53 90 ASP A O 1
ATOM 700 N N . ASN A 1 91 ? -48.711 -7.896 93.859 1.00 49.25 91 ASN A N 1
ATOM 701 C CA . ASN A 1 91 ? -49.871 -7.233 94.441 1.00 49.25 91 ASN A CA 1
ATOM 702 C C . ASN A 1 91 ? -51.145 -7.947 93.984 1.00 49.25 91 ASN A C 1
ATOM 704 O O . ASN A 1 91 ? -51.987 -7.391 93.280 1.00 49.25 91 ASN A O 1
ATOM 708 N N . VAL A 1 92 ? -51.269 -9.220 94.363 1.00 45.72 92 VAL A N 1
ATOM 709 C CA . VAL A 1 92 ? -52.551 -9.924 94.321 1.00 45.72 92 VAL A CA 1
ATOM 710 C C . VAL A 1 92 ? -53.200 -9.743 95.686 1.00 45.72 92 VAL A C 1
ATOM 712 O O . VAL A 1 92 ? -52.969 -10.507 96.621 1.00 45.72 92 VAL A O 1
ATOM 715 N N . THR A 1 93 ? -54.017 -8.702 95.819 1.00 47.28 93 THR A N 1
ATOM 716 C CA . THR A 1 93 ? -54.900 -8.544 96.975 1.00 47.28 93 THR A CA 1
ATOM 717 C C . THR A 1 93 ? -56.014 -9.590 96.865 1.00 47.28 93 THR A C 1
ATOM 719 O O . THR A 1 93 ? -57.039 -9.361 96.228 1.00 47.28 93 THR A O 1
ATOM 722 N N . ILE A 1 94 ? -55.804 -10.778 97.439 1.00 45.72 94 ILE A N 1
ATOM 723 C CA . ILE A 1 94 ? -56.847 -11.808 97.534 1.00 45.72 94 ILE A CA 1
ATOM 724 C C . ILE A 1 94 ? -57.792 -1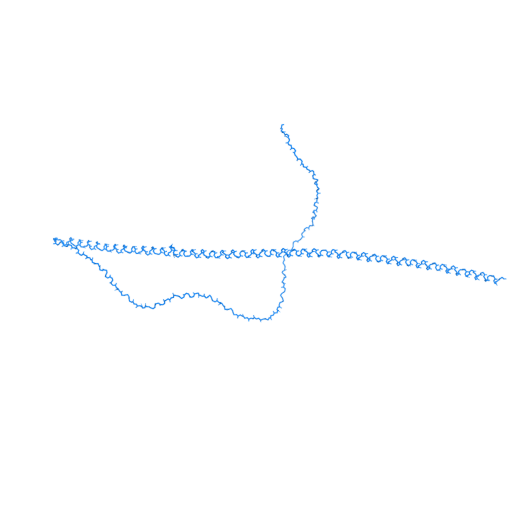1.402 98.668 1.00 45.72 94 ILE A C 1
ATOM 726 O O . ILE A 1 94 ? -57.522 -11.652 99.843 1.00 45.72 94 ILE A O 1
ATOM 730 N N . ASN A 1 95 ? -58.900 -10.748 98.325 1.00 48.62 95 ASN A N 1
ATOM 731 C CA . ASN A 1 95 ? -59.985 -10.507 99.268 1.00 48.62 95 ASN A CA 1
ATOM 732 C C . ASN A 1 95 ? -60.806 -11.797 99.405 1.00 48.62 95 ASN A C 1
ATOM 734 O O . ASN A 1 95 ? -61.652 -12.098 98.568 1.00 48.62 95 ASN A O 1
ATOM 738 N N . THR A 1 96 ? -60.511 -12.591 100.432 1.00 46.00 96 THR A N 1
ATOM 739 C CA . THR A 1 96 ? -61.234 -13.830 100.736 1.00 46.00 96 THR A CA 1
ATOM 740 C C . THR A 1 96 ? -62.521 -13.505 101.487 1.00 46.00 96 THR A C 1
ATOM 742 O O . THR A 1 96 ? -62.545 -13.456 102.711 1.00 46.00 96 THR A O 1
ATOM 745 N N . ASN A 1 97 ? -63.614 -13.288 100.758 1.00 46.03 97 ASN A N 1
ATOM 746 C CA . ASN A 1 97 ? -64.952 -13.353 101.337 1.00 46.03 97 ASN A CA 1
ATOM 747 C C . ASN A 1 97 ? -65.939 -13.995 100.348 1.00 46.03 97 ASN A C 1
ATOM 749 O O . ASN A 1 97 ? -66.061 -13.556 99.211 1.00 46.03 97 ASN A O 1
ATOM 753 N N . SER A 1 98 ? -66.666 -14.995 100.862 1.00 41.62 98 SER A N 1
ATOM 754 C CA . SER A 1 98 ? -67.864 -15.684 100.336 1.00 41.62 98 SER A CA 1
ATOM 755 C C . SER A 1 98 ? -67.737 -16.737 99.214 1.00 41.62 98 SER A C 1
ATOM 757 O O . SER A 1 98 ? -67.833 -16.436 98.038 1.00 41.62 98 SER A O 1
ATOM 759 N N . ASN A 1 99 ? -67.628 -18.004 99.633 1.00 54.31 99 ASN A N 1
ATOM 760 C CA . ASN A 1 99 ? -68.589 -19.109 99.438 1.00 54.31 99 ASN A CA 1
ATOM 761 C C . ASN A 1 99 ? -69.483 -19.131 98.162 1.00 54.31 99 ASN A C 1
ATOM 763 O O . ASN A 1 99 ? -70.683 -18.898 98.283 1.00 54.31 99 ASN A O 1
ATOM 767 N N . ASP A 1 100 ? -68.940 -19.532 97.001 1.00 50.44 100 ASP A N 1
ATOM 768 C CA . ASP A 1 100 ? -69.636 -20.358 95.986 1.00 50.44 100 ASP A CA 1
ATOM 769 C C . ASP A 1 100 ? -68.615 -21.041 95.040 1.00 50.44 100 ASP A C 1
ATOM 771 O O . ASP A 1 100 ? -68.006 -20.413 94.175 1.00 50.44 100 ASP A O 1
ATOM 775 N N . GLY A 1 101 ? -68.379 -22.346 95.219 1.00 53.47 101 GLY A N 1
ATOM 776 C CA . GLY A 1 101 ? -67.258 -23.080 94.603 1.00 53.47 101 GLY A CA 1
ATOM 777 C C . GLY A 1 101 ? -67.324 -23.274 93.078 1.00 53.47 101 GLY A C 1
ATOM 778 O O . GLY A 1 101 ? -66.369 -23.785 92.495 1.00 53.47 101 GLY A O 1
ATOM 779 N N . SER A 1 102 ? -68.429 -22.890 92.429 1.00 56.34 102 SER A N 1
ATOM 780 C CA . SER A 1 102 ? -68.575 -22.927 90.964 1.00 56.34 102 SER A CA 1
ATOM 781 C C . SER A 1 102 ? -67.991 -21.683 90.286 1.00 56.34 102 SER A C 1
ATOM 783 O O . SER A 1 102 ? -67.378 -21.798 89.227 1.00 56.34 102 SER A O 1
ATOM 785 N N . GLN A 1 103 ? -68.157 -20.507 90.897 1.00 59.16 103 GLN A N 1
ATOM 786 C CA . GLN A 1 103 ? -67.756 -19.221 90.318 1.00 59.16 103 GLN A CA 1
ATOM 787 C C . GLN A 1 103 ? -66.229 -19.032 90.381 1.00 59.16 103 GLN A C 1
ATOM 789 O O . GLN A 1 103 ? -65.609 -18.611 89.408 1.00 59.16 103 GLN A O 1
ATOM 794 N N . ASP A 1 104 ? -65.607 -19.465 91.484 1.00 62.41 104 ASP A N 1
ATOM 795 C CA . ASP A 1 104 ? -64.152 -19.403 91.691 1.00 62.41 104 ASP A CA 1
ATOM 796 C C . ASP A 1 104 ? -63.363 -20.252 90.681 1.00 62.41 104 ASP A C 1
ATOM 798 O O . ASP A 1 104 ? -62.264 -19.883 90.266 1.00 62.41 104 ASP A O 1
ATOM 802 N N . MET A 1 105 ? -63.910 -21.398 90.257 1.00 70.81 105 MET A N 1
ATOM 803 C CA . MET A 1 105 ? -63.274 -22.248 89.243 1.00 70.81 105 MET A CA 1
ATOM 804 C C . MET A 1 105 ? -63.361 -21.628 87.848 1.00 70.81 105 MET A C 1
ATOM 806 O O . MET A 1 105 ? -62.411 -21.737 87.074 1.00 70.81 105 MET A O 1
ATOM 810 N N . GLU A 1 106 ? -64.468 -20.962 87.525 1.00 69.94 106 GLU A N 1
ATOM 811 C CA . GLU A 1 106 ? -64.664 -20.296 86.238 1.00 69.94 106 GLU A CA 1
ATOM 812 C C . GLU A 1 106 ? -63.790 -19.035 86.124 1.00 69.94 106 GLU A C 1
ATOM 814 O O . GLU A 1 106 ? -63.123 -18.841 85.103 1.00 69.94 106 GLU A O 1
ATOM 819 N N . ASP A 1 107 ? -63.658 -18.267 87.210 1.00 69.62 107 ASP A N 1
ATOM 820 C CA . ASP A 1 107 ? -62.727 -17.139 87.305 1.00 69.62 107 ASP A CA 1
ATOM 821 C C . ASP A 1 107 ? -61.261 -17.595 87.259 1.00 69.62 107 ASP A C 1
ATOM 823 O O . ASP A 1 107 ? -60.447 -16.985 86.559 1.00 69.62 107 ASP A O 1
ATOM 827 N N . LEU A 1 108 ? -60.908 -18.710 87.912 1.00 73.62 108 LEU A N 1
ATOM 828 C CA . LEU A 1 108 ? -59.568 -19.301 87.835 1.00 73.62 108 LEU A CA 1
ATOM 829 C C . LEU A 1 108 ? -59.240 -19.791 86.415 1.00 73.62 108 LEU A C 1
ATOM 831 O O . LEU A 1 108 ? -58.130 -19.561 85.924 1.00 73.62 108 LEU A O 1
ATOM 835 N N . ILE A 1 109 ? -60.195 -20.428 85.729 1.00 75.12 109 ILE A N 1
ATOM 836 C CA . ILE A 1 109 ? -60.058 -20.846 84.325 1.00 75.12 109 ILE A CA 1
ATOM 837 C C . ILE A 1 109 ? -59.915 -19.617 83.419 1.00 75.12 109 ILE A C 1
ATOM 839 O O . ILE A 1 109 ? -59.022 -19.595 82.569 1.00 75.12 109 ILE A O 1
ATOM 843 N N . GLY A 1 110 ? -60.716 -18.570 83.628 1.00 71.19 110 GLY A N 1
ATOM 844 C CA . GLY A 1 110 ? -60.626 -17.304 82.901 1.00 71.19 110 GLY A CA 1
ATOM 845 C C . GLY A 1 110 ? -59.274 -16.610 83.087 1.00 71.19 110 GLY A C 1
ATOM 846 O O . GLY A 1 110 ? -58.664 -16.170 82.106 1.00 71.19 110 GLY A O 1
ATOM 847 N N . LEU A 1 111 ? -58.743 -16.585 84.314 1.00 74.31 111 LEU A N 1
ATOM 848 C CA . LEU A 1 111 ? -57.408 -16.072 84.649 1.00 74.31 111 LEU A CA 1
ATOM 849 C C . LEU A 1 111 ? -56.297 -16.907 84.011 1.00 74.31 111 LEU A C 1
ATOM 851 O O . LEU A 1 111 ? -55.349 -16.353 83.453 1.00 74.31 111 LEU A O 1
ATOM 855 N N . LEU A 1 112 ? -56.407 -18.237 84.037 1.00 70.88 112 LEU A N 1
ATOM 856 C CA . LEU A 1 112 ? -55.446 -19.131 83.392 1.00 70.88 112 LEU A CA 1
ATOM 857 C C . LEU A 1 112 ? -55.457 -18.961 81.868 1.00 70.88 112 LEU A C 1
ATOM 859 O O . LEU A 1 112 ? -54.388 -18.886 81.260 1.00 70.88 112 LEU A O 1
ATOM 863 N N . GLN A 1 113 ? -56.628 -18.823 81.242 1.00 71.25 113 GLN A N 1
ATOM 864 C CA . GLN A 1 113 ? -56.774 -18.592 79.800 1.00 71.25 113 GLN A CA 1
ATOM 865 C C . GLN A 1 113 ? -56.280 -17.198 7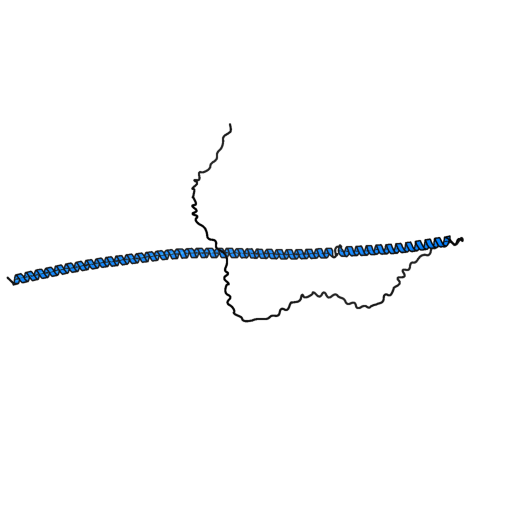9.377 1.00 71.25 113 GLN A C 1
ATOM 867 O O . GLN A 1 113 ? -55.578 -17.047 78.374 1.00 71.25 113 GLN A O 1
ATOM 872 N N . THR A 1 114 ? -56.558 -16.154 80.160 1.00 70.88 114 THR A N 1
ATOM 873 C CA . THR A 1 114 ? -56.022 -14.809 79.883 1.00 70.88 114 THR A CA 1
ATOM 874 C C . THR A 1 114 ? -54.519 -14.727 80.131 1.00 70.88 114 THR A C 1
ATOM 876 O O . THR A 1 114 ? -53.807 -14.099 79.350 1.00 70.88 114 THR A O 1
ATOM 879 N N . ARG A 1 115 ? -53.989 -15.394 81.162 1.00 69.94 115 ARG A N 1
ATOM 880 C CA . ARG A 1 115 ? -52.543 -15.436 81.434 1.00 69.94 115 ARG A CA 1
ATOM 881 C C . ARG A 1 115 ? -51.794 -16.226 80.361 1.00 69.94 115 ARG A C 1
ATOM 883 O O . ARG A 1 115 ? -50.736 -15.785 79.910 1.00 69.94 115 ARG A O 1
ATOM 890 N N . THR A 1 116 ? -52.348 -17.348 79.902 1.00 69.00 116 THR A N 1
ATOM 891 C CA . THR A 1 116 ? -51.776 -18.131 78.793 1.00 69.00 116 THR A CA 1
ATOM 892 C C . THR A 1 116 ? -51.869 -17.391 77.457 1.00 69.00 116 THR A C 1
ATOM 894 O O . THR A 1 116 ? -50.869 -17.340 76.743 1.00 69.00 116 THR A O 1
ATOM 897 N N . SER A 1 117 ? -52.988 -16.725 77.148 1.00 69.88 117 SER A N 1
ATOM 898 C CA . SER A 1 117 ? -53.121 -15.922 75.919 1.00 69.88 117 SER A CA 1
ATOM 899 C C . SER A 1 117 ? -52.204 -14.693 75.903 1.00 69.88 117 SER A C 1
ATOM 901 O O . SER A 1 117 ? -51.520 -14.460 74.908 1.00 69.88 117 SER A O 1
ATOM 903 N N . LYS A 1 118 ? -52.087 -13.950 77.015 1.00 70.81 118 LYS A N 1
ATOM 904 C CA . LYS A 1 118 ? -51.144 -12.821 77.137 1.00 70.81 118 LYS A CA 1
ATOM 905 C C . LYS A 1 118 ? -49.697 -13.277 76.946 1.00 70.81 118 LYS A C 1
ATOM 907 O O . LYS A 1 118 ? -48.949 -12.643 76.205 1.00 70.81 118 LYS A O 1
ATOM 912 N N . LYS A 1 119 ? -49.312 -14.404 77.558 1.00 71.31 119 LYS A N 1
ATOM 913 C CA . LYS A 1 119 ? -47.966 -14.988 77.423 1.00 71.31 119 LYS A CA 1
ATOM 914 C C . LYS A 1 119 ? -47.692 -15.494 76.000 1.00 71.31 119 LYS A C 1
ATOM 916 O O . LYS A 1 119 ? -46.589 -15.309 75.491 1.00 71.31 119 LYS A O 1
ATOM 921 N N . SER A 1 120 ? -48.692 -16.085 75.345 1.00 71.44 120 SER A N 1
ATOM 922 C CA . SER A 1 120 ? -48.633 -16.504 73.938 1.00 71.44 120 SER A CA 1
ATOM 923 C C . SER A 1 120 ? -48.435 -15.312 72.997 1.00 71.44 120 SER A C 1
ATOM 925 O O . SER A 1 120 ? -47.497 -15.300 72.201 1.00 71.44 120 SER A O 1
ATOM 927 N N . ASN A 1 121 ? -49.251 -14.266 73.142 1.00 76.25 121 ASN A N 1
ATOM 928 C CA . ASN A 1 121 ? -49.189 -13.078 72.289 1.00 76.25 121 ASN A CA 1
ATOM 929 C C . ASN A 1 121 ? -47.873 -12.305 72.453 1.00 76.25 121 ASN A C 1
ATOM 931 O O . ASN A 1 121 ? -47.325 -11.815 71.468 1.00 76.25 121 ASN A O 1
ATOM 935 N N . SER A 1 122 ? -47.319 -12.237 73.669 1.00 77.81 122 SER A N 1
ATOM 936 C CA . SER A 1 122 ? -46.010 -11.609 73.899 1.00 77.81 122 SER A CA 1
ATOM 937 C C . SER A 1 122 ? -44.877 -12.373 73.200 1.00 77.81 122 SER A C 1
ATOM 939 O O . SER A 1 122 ? -44.016 -11.754 72.572 1.00 77.81 122 SER A O 1
ATOM 941 N N . ARG A 1 123 ? -44.890 -13.714 73.253 1.00 83.12 123 ARG A N 1
ATOM 942 C CA . ARG A 1 123 ? -43.900 -14.555 72.558 1.00 83.12 123 ARG A CA 1
ATOM 943 C C . ARG A 1 123 ? -44.013 -14.426 71.044 1.00 83.12 123 ARG A C 1
ATOM 945 O O . ARG A 1 123 ? -42.990 -14.299 70.377 1.00 83.12 123 ARG A O 1
ATOM 952 N N . PHE A 1 124 ? -45.236 -14.409 70.520 1.00 80.81 124 PHE A N 1
ATOM 953 C CA . PHE A 1 124 ? -45.481 -14.241 69.090 1.00 80.81 124 PHE A CA 1
ATOM 954 C C . PHE A 1 124 ? -45.030 -12.860 68.595 1.00 80.81 124 PHE A C 1
ATOM 956 O O . PHE A 1 124 ? -44.315 -12.775 67.604 1.00 80.81 124 PHE A O 1
ATOM 963 N N . SER A 1 125 ? -45.326 -11.790 69.343 1.00 86.75 125 SER A N 1
ATOM 964 C CA . SER A 1 125 ? -44.863 -10.434 69.016 1.00 86.75 125 SER A CA 1
ATOM 965 C C . SER A 1 125 ? -43.333 -10.305 69.043 1.00 86.75 125 SER A C 1
ATOM 967 O O . SER A 1 125 ? -42.755 -9.628 68.193 1.00 86.75 125 SER A O 1
ATOM 969 N N . LYS A 1 126 ? -42.648 -10.973 69.985 1.00 90.81 126 LYS A N 1
ATOM 970 C CA . LYS A 1 126 ? -41.175 -11.010 70.014 1.00 90.81 126 LYS A CA 1
ATOM 971 C C . LYS A 1 126 ? -40.613 -11.738 68.788 1.00 90.81 126 LYS A C 1
ATOM 973 O O . LYS A 1 126 ? -39.689 -11.230 68.163 1.00 90.81 126 LYS A O 1
ATOM 978 N N . PHE A 1 127 ? -41.199 -12.880 68.427 1.00 89.38 127 PHE A N 1
ATOM 979 C CA . PHE A 1 127 ? -40.818 -13.629 67.229 1.00 89.38 127 PHE A CA 1
ATOM 980 C C . PHE A 1 127 ? -41.023 -12.808 65.950 1.00 89.38 127 PHE A C 1
ATOM 982 O O . PHE A 1 127 ? -40.124 -12.756 65.119 1.00 89.38 127 PHE A O 1
ATOM 989 N N . GLU A 1 128 ? -42.162 -12.128 65.810 1.00 93.00 128 GLU A N 1
ATOM 990 C CA . GLU A 1 128 ? -42.474 -11.292 64.646 1.00 93.00 128 GLU A CA 1
ATOM 991 C C . GLU A 1 128 ? -41.454 -10.160 64.472 1.00 93.00 128 GLU A C 1
ATOM 993 O O . GLU A 1 128 ? -40.882 -10.010 63.393 1.00 93.00 128 GLU A O 1
ATOM 998 N N . LYS A 1 129 ? -41.131 -9.440 65.556 1.00 92.75 129 LYS A N 1
ATOM 999 C CA . LYS A 1 129 ? -40.092 -8.397 65.542 1.00 92.75 129 LYS A CA 1
ATOM 1000 C C . LYS A 1 129 ? -38.716 -8.945 65.172 1.00 92.75 129 LYS A C 1
ATOM 1002 O O . LYS A 1 129 ? -37.963 -8.284 64.463 1.00 92.75 129 LYS A O 1
ATOM 1007 N N . GLU A 1 130 ? -38.375 -10.140 65.647 1.00 93.94 130 GLU A N 1
ATOM 1008 C CA . GLU A 1 130 ? -37.096 -10.769 65.322 1.00 93.94 130 GLU A CA 1
ATOM 1009 C C . GLU A 1 130 ? -37.027 -11.225 63.859 1.00 93.94 130 GLU A C 1
ATOM 1011 O O . GLU A 1 130 ? -36.011 -11.005 63.201 1.00 93.94 130 GLU A O 1
ATOM 1016 N N . GLN A 1 131 ? -38.104 -11.799 63.312 1.00 94.81 131 GLN A N 1
ATOM 1017 C CA . GLN A 1 131 ? -38.160 -12.130 61.886 1.00 94.81 131 GLN A CA 1
ATOM 1018 C C . GLN A 1 131 ? -38.095 -10.873 61.021 1.00 94.81 131 GLN A C 1
ATOM 1020 O O . GLN A 1 131 ? -37.374 -10.862 60.027 1.00 94.81 131 GLN A O 1
ATOM 1025 N N . GLU A 1 132 ? -38.783 -9.800 61.412 1.00 94.56 132 GLU A N 1
ATOM 1026 C CA . GLU A 1 132 ? -38.723 -8.524 60.703 1.00 94.56 132 GLU A CA 1
ATOM 1027 C C . GLU A 1 132 ? -37.304 -7.933 60.714 1.00 94.56 132 GLU A C 1
ATOM 1029 O O . GLU A 1 132 ? -36.819 -7.476 59.677 1.00 94.56 132 GLU A O 1
ATOM 1034 N N . ALA A 1 133 ? -36.601 -8.001 61.850 1.00 94.94 133 ALA A N 1
ATOM 1035 C CA . ALA A 1 133 ? -35.211 -7.561 61.956 1.00 94.94 133 ALA A CA 1
ATOM 1036 C C . ALA A 1 133 ? -34.278 -8.374 61.042 1.00 94.94 133 ALA A C 1
ATOM 1038 O O . ALA A 1 133 ? -33.522 -7.786 60.268 1.00 94.94 133 ALA A O 1
ATOM 1039 N N . ARG A 1 134 ? -34.389 -9.710 61.058 1.00 94.81 134 ARG A N 1
ATOM 1040 C CA . ARG A 1 134 ? -33.615 -10.600 60.172 1.00 94.81 134 ARG A CA 1
ATOM 1041 C C . ARG A 1 134 ? -33.901 -10.326 58.698 1.00 94.81 134 ARG A C 1
ATOM 1043 O O . ARG A 1 134 ? -32.991 -10.362 57.873 1.00 94.81 134 ARG A O 1
ATOM 1050 N N . LEU A 1 135 ? -35.159 -10.042 58.356 1.00 95.50 135 LEU A N 1
ATOM 1051 C CA . LEU A 1 135 ? -35.548 -9.739 56.983 1.00 95.50 135 LEU A CA 1
ATOM 1052 C C . LEU A 1 135 ? -34.946 -8.409 56.517 1.00 95.50 135 LEU A C 1
ATOM 1054 O O . LEU A 1 135 ? -34.437 -8.337 55.402 1.00 95.50 135 LEU A O 1
ATOM 1058 N N . ARG A 1 136 ? -34.957 -7.371 57.365 1.00 94.19 136 ARG A N 1
ATOM 1059 C CA . ARG A 1 136 ? -34.317 -6.082 57.053 1.00 94.19 136 ARG A CA 1
ATOM 1060 C C . ARG A 1 136 ? -32.810 -6.224 56.871 1.00 94.19 136 ARG A C 1
ATOM 1062 O O . ARG A 1 136 ? -32.283 -5.699 55.899 1.00 94.19 136 ARG A O 1
ATOM 1069 N N . GLU A 1 137 ? -32.137 -6.970 57.744 1.00 94.56 137 GLU A N 1
ATOM 1070 C CA . GLU A 1 137 ? -30.698 -7.231 57.616 1.00 94.56 137 GLU A CA 1
ATOM 1071 C C . GLU A 1 137 ? -30.374 -7.971 56.309 1.00 94.56 137 GLU A C 1
ATOM 1073 O O . GLU A 1 137 ? -29.470 -7.576 55.574 1.00 94.56 137 GLU A O 1
ATOM 1078 N N . ALA A 1 138 ? -31.158 -8.996 55.958 1.00 94.50 138 ALA A N 1
ATOM 1079 C CA . ALA A 1 138 ? -30.999 -9.700 54.689 1.00 94.50 138 ALA A CA 1
ATOM 1080 C C . ALA A 1 138 ? -31.234 -8.777 53.480 1.00 94.50 138 ALA A C 1
ATOM 1082 O O . ALA A 1 138 ? -30.502 -8.855 52.494 1.00 94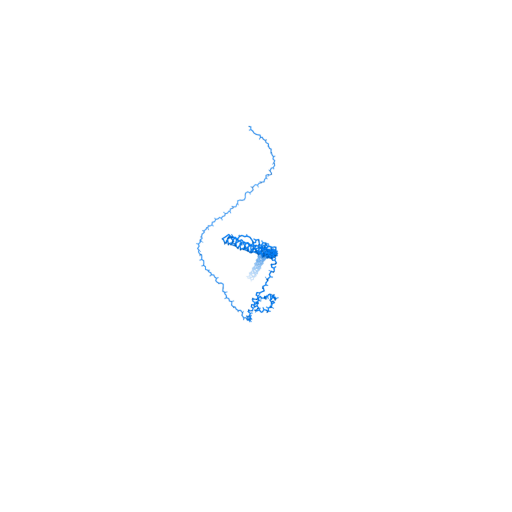.50 138 ALA A O 1
ATOM 1083 N N . ILE A 1 139 ? -32.229 -7.886 53.553 1.00 93.88 139 ILE A N 1
ATOM 1084 C CA . ILE A 1 139 ? -32.489 -6.890 52.508 1.00 93.88 139 ILE A CA 1
ATOM 1085 C C . ILE A 1 139 ? -31.298 -5.938 52.362 1.00 93.88 139 ILE A C 1
ATOM 1087 O O . ILE A 1 139 ? -30.887 -5.689 51.231 1.00 93.88 139 ILE A O 1
ATOM 1091 N N . ASP A 1 140 ? -30.702 -5.461 53.454 1.00 93.75 140 ASP A N 1
ATOM 1092 C CA . ASP A 1 140 ? -29.522 -4.587 53.409 1.00 93.75 140 ASP A CA 1
ATOM 1093 C C . ASP A 1 140 ? -28.278 -5.308 52.867 1.00 93.75 140 ASP A C 1
ATOM 1095 O O . ASP A 1 140 ? -27.539 -4.745 52.059 1.00 93.75 140 ASP A O 1
ATOM 1099 N N . LEU A 1 141 ? -28.066 -6.581 53.208 1.00 95.25 141 LEU A N 1
ATOM 1100 C CA . LEU A 1 141 ? -26.971 -7.383 52.644 1.00 95.25 141 LEU A CA 1
ATOM 1101 C C . LEU A 1 141 ? -27.121 -7.630 51.132 1.00 95.25 141 LEU A C 1
ATOM 1103 O O . LEU A 1 141 ? -26.131 -7.870 50.436 1.00 95.25 141 LEU A O 1
ATOM 1107 N N . ILE A 1 142 ? -28.345 -7.578 50.603 1.00 94.75 142 ILE A N 1
ATOM 1108 C CA . ILE A 1 142 ? -28.619 -7.774 49.174 1.00 94.75 142 ILE A CA 1
ATOM 1109 C C . ILE A 1 142 ? -28.605 -6.435 48.425 1.00 94.75 142 ILE A C 1
ATOM 1111 O O . ILE A 1 142 ? -27.879 -6.292 47.437 1.00 94.75 142 ILE A O 1
ATOM 1115 N N . ASN A 1 143 ? -29.398 -5.472 48.896 1.00 92.62 143 ASN A N 1
ATOM 1116 C CA . ASN A 1 143 ? -29.729 -4.221 48.209 1.00 92.62 143 ASN A CA 1
ATOM 1117 C C . ASN A 1 143 ? -29.017 -2.991 48.777 1.00 92.62 143 ASN A C 1
ATOM 1119 O O . ASN A 1 143 ? -29.006 -1.948 48.121 1.00 92.62 143 ASN A O 1
ATOM 1123 N N . GLY A 1 144 ? -28.459 -3.086 49.983 1.00 91.62 144 GLY A N 1
ATOM 1124 C CA . GLY A 1 144 ? -27.737 -1.990 50.613 1.00 91.62 144 GLY A CA 1
ATOM 1125 C C . GLY A 1 144 ? -26.505 -1.587 49.808 1.00 91.62 144 GLY A C 1
ATOM 1126 O O . GLY A 1 144 ? -26.106 -2.232 48.838 1.00 91.62 144 GLY A O 1
ATOM 1127 N N . GLU A 1 145 ? -25.868 -0.494 50.200 1.00 88.81 145 GLU A N 1
ATOM 1128 C CA . GLU A 1 145 ? -24.783 0.117 49.423 1.00 88.81 145 GLU A CA 1
ATOM 1129 C C . GLU A 1 145 ? -23.547 -0.792 49.299 1.00 88.81 145 GLU A C 1
ATOM 1131 O O . GLU A 1 145 ? -22.909 -0.850 48.250 1.00 88.81 145 GLU A O 1
ATOM 1136 N N . SER A 1 146 ? -23.283 -1.590 50.339 1.00 87.88 146 SER A N 1
ATOM 1137 C CA . SER A 1 146 ? -22.295 -2.685 50.327 1.00 87.88 146 SER A CA 1
ATOM 1138 C C . SER A 1 146 ? -22.908 -4.051 49.997 1.00 87.88 146 SER A C 1
ATOM 1140 O O . SER A 1 146 ? -22.255 -5.083 50.144 1.00 87.88 146 SER A O 1
ATOM 1142 N N . GLY A 1 147 ? -24.172 -4.066 49.585 1.00 94.69 147 GLY A N 1
ATOM 1143 C CA . GLY A 1 147 ? -24.910 -5.269 49.264 1.00 94.69 147 GLY A CA 1
ATOM 1144 C C . GLY A 1 147 ? -24.392 -5.939 47.997 1.00 94.69 147 GLY A C 1
ATOM 1145 O O . GLY A 1 147 ? -23.817 -5.305 47.105 1.00 94.69 147 GLY A O 1
ATOM 1146 N N . ILE A 1 148 ? -24.617 -7.247 47.912 1.00 94.81 148 ILE A N 1
ATOM 1147 C CA . ILE A 1 148 ? -24.068 -8.108 46.856 1.00 94.81 148 ILE A CA 1
ATOM 1148 C C . ILE A 1 148 ? -24.417 -7.583 45.454 1.00 94.81 148 ILE A C 1
ATOM 1150 O O . ILE A 1 148 ? -23.576 -7.631 44.553 1.00 94.81 148 ILE A O 1
ATOM 1154 N N . ILE A 1 149 ? -25.625 -7.039 45.264 1.00 94.31 149 ILE A N 1
ATOM 1155 C CA . ILE A 1 149 ? -26.061 -6.511 43.964 1.00 94.31 149 ILE A CA 1
ATOM 1156 C C . ILE A 1 149 ? -25.215 -5.301 43.552 1.00 94.31 149 ILE A C 1
ATOM 1158 O O . ILE A 1 149 ? -24.735 -5.246 42.419 1.00 94.31 149 ILE A O 1
ATOM 1162 N N . ASN A 1 150 ? -24.986 -4.351 44.459 1.00 94.12 150 ASN A N 1
ATOM 1163 C CA . ASN A 1 150 ? -24.238 -3.129 44.154 1.00 94.12 150 ASN A CA 1
ATOM 1164 C C . ASN A 1 150 ? -22.750 -3.404 43.910 1.00 94.12 150 ASN A C 1
ATOM 1166 O O . ASN A 1 150 ? -22.160 -2.822 42.991 1.00 94.12 150 ASN A O 1
ATOM 1170 N N . VAL A 1 151 ? -22.163 -4.339 44.665 1.00 95.00 151 VAL A N 1
ATOM 1171 C CA . VAL A 1 151 ? -20.794 -4.819 44.430 1.00 95.00 151 VAL A CA 1
ATOM 1172 C C . VAL A 1 151 ? -20.686 -5.434 43.035 1.00 95.00 151 VAL A C 1
ATOM 1174 O O . VAL A 1 151 ? -19.851 -5.005 42.238 1.00 95.00 151 VAL A O 1
ATOM 1177 N N . TRP A 1 152 ? -21.587 -6.358 42.689 1.00 96.44 152 TRP A N 1
ATOM 1178 C CA . TRP A 1 152 ? -21.587 -7.012 41.381 1.00 96.44 152 TRP A CA 1
ATOM 1179 C C . TRP A 1 152 ? -21.765 -6.019 40.225 1.00 96.44 152 TRP A C 1
ATOM 1181 O O . TRP A 1 152 ? -21.022 -6.065 39.245 1.00 96.44 152 TRP A O 1
ATOM 1191 N N . VAL A 1 153 ? -22.703 -5.072 40.339 1.00 96.62 153 VAL A N 1
ATOM 1192 C CA . VAL A 1 153 ? -22.914 -4.025 39.324 1.00 96.62 153 VAL A CA 1
ATOM 1193 C C . VAL A 1 153 ? -21.658 -3.171 39.143 1.00 96.62 153 VAL A C 1
ATOM 1195 O O . VAL A 1 153 ? -21.291 -2.845 38.012 1.00 96.62 153 VAL A O 1
ATOM 1198 N N . SER A 1 154 ? -20.987 -2.807 40.236 1.00 95.19 154 SER A N 1
ATOM 1199 C CA . SER A 1 154 ? -19.769 -1.992 40.195 1.00 95.19 154 SER A CA 1
ATOM 1200 C C . SER A 1 154 ? -18.607 -2.740 39.542 1.00 95.19 154 SER A C 1
ATOM 1202 O O . SER A 1 154 ? -17.929 -2.188 38.672 1.00 95.19 154 SER A O 1
ATOM 1204 N N . GLU A 1 155 ? -18.420 -4.016 39.881 1.00 96.69 155 GLU A N 1
ATOM 1205 C CA . GLU A 1 155 ? -17.420 -4.875 39.244 1.00 96.69 155 GLU A CA 1
ATOM 1206 C C . GLU A 1 155 ? -17.697 -5.058 37.749 1.00 96.69 155 GLU A C 1
ATOM 1208 O O . GLU A 1 155 ? -16.794 -4.891 36.928 1.00 96.69 155 GLU A O 1
ATOM 1213 N N . MET A 1 156 ? -18.951 -5.320 37.368 1.00 97.12 156 MET A N 1
ATOM 1214 C CA . MET A 1 156 ? -19.336 -5.476 35.964 1.00 97.12 156 MET A CA 1
ATOM 1215 C C . MET A 1 156 ? -19.132 -4.189 35.163 1.00 97.12 156 MET A C 1
ATOM 1217 O O . MET A 1 156 ? -18.636 -4.248 34.036 1.00 97.12 156 MET A O 1
ATOM 1221 N N . LYS A 1 157 ? -19.421 -3.018 35.746 1.00 97.75 157 LYS A N 1
ATOM 1222 C CA . LYS A 1 157 ? -19.070 -1.720 35.145 1.00 97.75 157 LYS A CA 1
ATOM 1223 C C . LYS A 1 157 ? -17.559 -1.584 34.956 1.00 97.75 157 LYS A C 1
ATOM 1225 O O . LYS A 1 157 ? -17.119 -1.177 33.883 1.00 97.75 157 LYS A O 1
ATOM 1230 N N . GLY A 1 158 ? -16.761 -1.964 35.954 1.00 98.00 158 GLY A N 1
ATOM 1231 C CA . GLY A 1 158 ? -15.299 -1.952 35.864 1.00 98.00 158 GLY A CA 1
ATOM 1232 C C . GLY A 1 158 ? -14.764 -2.857 34.749 1.00 98.00 158 GLY A C 1
ATOM 1233 O O . GLY A 1 158 ? -13.906 -2.443 33.965 1.00 98.00 158 GLY A O 1
ATOM 1234 N N . ILE A 1 159 ? -15.313 -4.068 34.621 1.00 97.69 159 ILE A N 1
ATOM 1235 C CA . ILE A 1 159 ? -14.969 -5.009 33.548 1.00 97.69 159 ILE A CA 1
ATOM 1236 C C . ILE A 1 159 ? -15.354 -4.427 32.185 1.00 97.69 159 ILE A C 1
ATOM 1238 O O . ILE A 1 159 ? -14.519 -4.416 31.280 1.00 97.69 159 ILE A O 1
ATOM 1242 N N . ALA A 1 160 ? -16.575 -3.907 32.039 1.00 97.75 160 ALA A N 1
ATOM 1243 C CA . ALA A 1 160 ? -17.046 -3.308 30.793 1.00 97.75 160 ALA A CA 1
ATOM 1244 C C . ALA A 1 160 ? -16.144 -2.146 30.348 1.00 97.75 160 ALA A C 1
ATOM 1246 O O . ALA A 1 160 ? -15.688 -2.130 29.205 1.00 97.75 160 ALA A O 1
ATOM 1247 N N . LEU A 1 161 ? -15.793 -1.237 31.264 1.00 98.06 161 LEU A N 1
ATOM 1248 C CA . LEU A 1 161 ? -14.872 -0.130 30.989 1.00 98.06 161 LEU A CA 1
ATOM 1249 C C . LEU A 1 161 ? -13.475 -0.621 30.588 1.00 98.06 161 LEU A C 1
ATOM 1251 O O . LEU A 1 161 ? -12.873 -0.086 29.658 1.00 98.06 161 LEU A O 1
ATOM 1255 N N . SER A 1 162 ? -12.957 -1.661 31.248 1.00 98.00 162 SER A N 1
ATOM 1256 C CA . SER A 1 162 ? -11.665 -2.257 30.890 1.00 98.00 162 SER A CA 1
ATOM 1257 C C . SER A 1 162 ? -11.682 -2.874 29.488 1.00 98.00 162 SER A C 1
ATOM 1259 O O . SER A 1 162 ? -10.723 -2.715 28.729 1.00 98.00 162 SER A O 1
ATOM 1261 N N . VAL A 1 163 ? -12.770 -3.560 29.128 1.00 98.06 163 VAL A N 1
ATOM 1262 C CA . VAL A 1 163 ? -12.953 -4.152 27.797 1.00 98.06 163 VAL A CA 1
ATOM 1263 C C . VAL A 1 163 ? -13.064 -3.066 26.731 1.00 98.06 163 VAL A C 1
ATOM 1265 O O . VAL A 1 163 ? -12.369 -3.161 25.722 1.00 98.06 163 VAL A O 1
ATOM 1268 N N . MET A 1 164 ? -13.869 -2.027 26.968 1.00 97.69 164 MET A N 1
ATOM 1269 C CA . MET A 1 164 ? -13.993 -0.885 26.055 1.00 97.69 164 MET A CA 1
ATOM 1270 C C . MET A 1 164 ? -12.637 -0.224 25.817 1.00 97.69 164 MET A C 1
ATOM 1272 O O . MET A 1 164 ? -12.212 -0.102 24.674 1.00 97.69 164 MET A O 1
ATOM 1276 N N . LYS A 1 165 ? -11.888 0.069 26.886 1.00 98.00 165 LYS A N 1
ATOM 1277 C CA . LYS A 1 165 ? -10.550 0.660 26.776 1.00 98.00 165 LYS A CA 1
ATOM 1278 C C . LYS A 1 165 ? -9.604 -0.186 25.916 1.00 98.00 165 LYS A C 1
ATOM 1280 O O . LYS A 1 165 ? -8.919 0.348 25.052 1.00 98.00 165 LYS A O 1
ATOM 1285 N N . LYS A 1 166 ? -9.577 -1.508 26.117 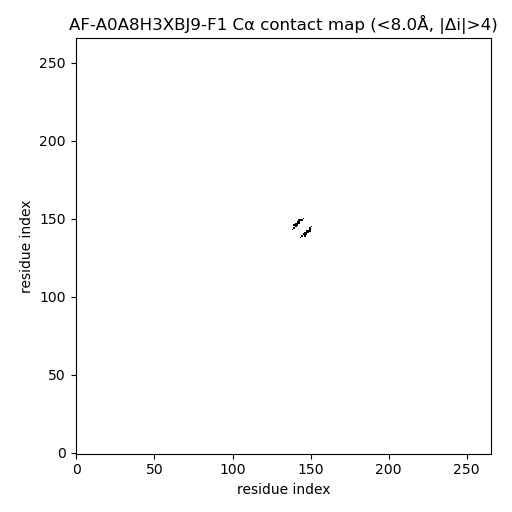1.00 97.81 166 LYS A N 1
ATOM 1286 C CA . LYS A 1 166 ? -8.747 -2.414 25.299 1.00 97.81 166 LYS A CA 1
ATOM 1287 C C . LYS A 1 166 ? -9.194 -2.460 23.840 1.00 97.81 166 LYS A C 1
ATOM 1289 O O . LYS A 1 166 ? -8.359 -2.633 22.955 1.00 97.81 166 LYS A O 1
ATOM 1294 N N . MET A 1 167 ? -10.497 -2.354 23.592 1.00 97.62 167 MET A N 1
ATOM 1295 C CA . MET A 1 167 ? -11.045 -2.304 22.241 1.00 97.62 167 MET A CA 1
ATOM 1296 C C . MET A 1 167 ? -10.619 -1.017 21.531 1.00 97.62 167 MET A C 1
ATOM 1298 O O . MET A 1 167 ? -10.123 -1.098 20.411 1.00 97.62 167 MET A O 1
ATOM 1302 N N . ASP A 1 168 ? -10.705 0.127 22.208 1.00 98.19 168 ASP A N 1
ATOM 1303 C CA . ASP A 1 168 ? -10.276 1.425 21.678 1.00 98.19 168 ASP A CA 1
ATOM 1304 C C . ASP A 1 168 ? -8.764 1.464 21.417 1.00 98.19 168 ASP A C 1
ATOM 1306 O O . ASP A 1 168 ? -8.315 1.917 20.366 1.00 98.19 168 ASP A O 1
ATOM 1310 N N . GLU A 1 169 ? -7.951 0.944 22.343 1.00 97.88 169 GLU A N 1
ATOM 1311 C CA . GLU A 1 169 ? -6.498 0.822 22.160 1.00 97.88 169 GLU A CA 1
ATOM 1312 C C . GLU A 1 169 ? -6.154 -0.032 20.934 1.00 97.88 169 GLU A C 1
ATOM 1314 O O . GLU A 1 169 ? -5.292 0.341 20.133 1.00 97.88 169 GLU A O 1
ATOM 1319 N N . LYS A 1 170 ? -6.854 -1.159 20.759 1.00 97.44 170 LYS A N 1
ATOM 1320 C CA . LYS A 1 170 ? -6.663 -2.037 19.605 1.00 97.44 170 LYS A CA 1
ATOM 1321 C C . LYS A 1 170 ? -7.088 -1.357 18.303 1.00 97.44 170 LYS A C 1
ATOM 1323 O O . LYS A 1 170 ? -6.349 -1.441 17.326 1.00 97.44 170 LYS A O 1
ATOM 1328 N N . LEU A 1 171 ? -8.227 -0.667 18.299 1.00 97.81 171 LEU A N 1
ATOM 1329 C CA . LEU A 1 171 ? -8.723 0.067 17.135 1.00 97.81 171 LEU A CA 1
ATOM 1330 C C . LEU A 1 171 ? -7.731 1.157 16.707 1.00 97.81 171 LEU A C 1
ATOM 1332 O O . LEU A 1 171 ? -7.353 1.228 15.542 1.00 97.81 171 LEU A O 1
ATOM 1336 N N . ASN A 1 172 ? -7.222 1.939 17.662 1.00 97.69 172 ASN A N 1
ATOM 1337 C CA . ASN A 1 172 ? -6.221 2.973 17.401 1.00 97.69 172 ASN A CA 1
ATOM 1338 C C . ASN A 1 172 ? -4.914 2.394 16.835 1.00 97.69 172 ASN A C 1
ATOM 1340 O O . ASN A 1 172 ? -4.300 2.985 15.943 1.00 97.69 172 ASN A O 1
ATOM 1344 N N . TYR A 1 173 ? -4.480 1.237 17.342 1.00 97.69 173 TYR A N 1
ATOM 1345 C CA . TYR A 1 173 ? -3.305 0.542 16.821 1.00 97.69 173 TYR A CA 1
ATOM 1346 C C . TYR A 1 173 ? -3.521 0.035 15.388 1.00 97.69 173 TYR A C 1
ATOM 1348 O O . TYR A 1 173 ? -2.653 0.226 14.533 1.00 97.69 173 TYR A O 1
ATOM 1356 N N . GLU A 1 174 ? -4.672 -0.581 15.105 1.00 97.56 174 GLU A N 1
ATOM 1357 C CA . GLU A 1 174 ? -5.029 -1.042 13.759 1.00 97.56 174 GLU A CA 1
ATOM 1358 C C . GLU A 1 174 ? -5.1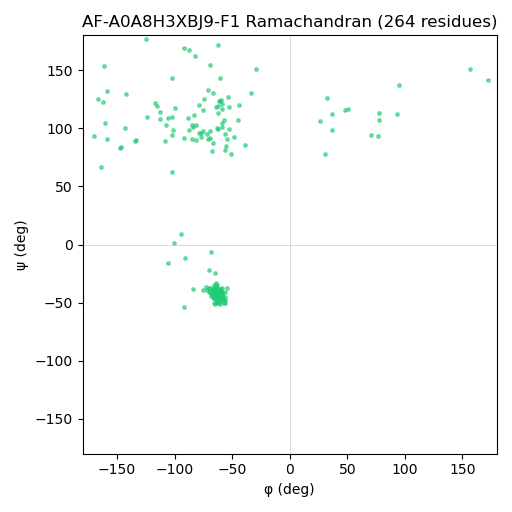20 0.130 12.772 1.00 97.56 174 GLU A C 1
ATOM 1360 O O . GLU A 1 174 ? -4.560 0.050 11.677 1.00 97.56 174 GLU A O 1
ATOM 1365 N N . ASP A 1 175 ? -5.707 1.257 13.173 1.00 98.00 175 ASP A N 1
ATOM 1366 C CA . ASP A 1 175 ? -5.759 2.475 12.361 1.00 98.00 175 ASP A CA 1
ATOM 1367 C C . ASP A 1 175 ? -4.367 3.042 12.063 1.00 98.00 175 ASP A C 1
ATOM 1369 O O . ASP A 1 175 ? -4.080 3.442 10.930 1.00 98.00 175 ASP A O 1
ATOM 1373 N N . ALA A 1 176 ? -3.471 3.059 13.052 1.00 97.56 176 ALA A N 1
ATOM 1374 C CA . ALA A 1 176 ? -2.085 3.474 12.849 1.00 97.56 176 ALA A CA 1
ATOM 1375 C C . ALA A 1 176 ? -1.343 2.522 11.895 1.00 97.56 176 ALA A C 1
ATOM 1377 O O . ALA A 1 176 ? -0.615 2.973 11.005 1.00 97.56 176 ALA A O 1
ATOM 1378 N N . CYS A 1 177 ? -1.561 1.210 12.033 1.00 97.00 177 CYS A N 1
ATOM 1379 C CA . CYS A 1 177 ? -1.003 0.202 11.136 1.00 97.00 177 CYS A CA 1
ATOM 1380 C C . CYS A 1 177 ? -1.499 0.403 9.696 1.00 97.00 177 CYS A C 1
ATOM 1382 O O . CYS A 1 177 ? -0.689 0.463 8.769 1.00 97.00 177 CYS A O 1
ATOM 1384 N N . ASN A 1 178 ? -2.804 0.611 9.513 1.00 97.56 178 ASN A N 1
ATOM 1385 C CA . ASN A 1 178 ? -3.421 0.863 8.212 1.00 97.56 178 ASN A CA 1
ATOM 1386 C C . ASN A 1 178 ? -2.898 2.150 7.561 1.00 97.56 178 ASN A C 1
ATOM 1388 O O . ASN A 1 178 ? -2.604 2.156 6.364 1.00 97.56 178 ASN A O 1
ATOM 1392 N N . LYS A 1 179 ? -2.714 3.230 8.333 1.00 97.75 179 LYS A N 1
ATOM 1393 C CA . LYS A 1 179 ? -2.100 4.475 7.839 1.00 97.75 179 LYS A CA 1
ATOM 1394 C C . LYS A 1 179 ? -0.669 4.245 7.355 1.00 97.75 179 LYS A C 1
ATOM 1396 O O . LYS A 1 179 ? -0.328 4.668 6.252 1.00 97.75 179 LYS A O 1
ATOM 1401 N N . ASN A 1 180 ? 0.145 3.535 8.134 1.00 97.50 180 ASN A N 1
ATOM 1402 C CA . ASN A 1 180 ? 1.524 3.224 7.755 1.00 97.50 180 ASN A CA 1
ATOM 1403 C C . ASN A 1 180 ? 1.594 2.324 6.514 1.00 97.50 180 ASN A C 1
ATOM 1405 O O . ASN A 1 180 ? 2.404 2.573 5.621 1.00 97.50 180 ASN A O 1
ATOM 1409 N N . LEU A 1 181 ? 0.722 1.315 6.426 1.00 97.62 181 LEU A N 1
ATOM 1410 C CA . LEU A 1 181 ? 0.604 0.460 5.245 1.00 97.62 181 LEU A CA 1
ATOM 1411 C C . LEU A 1 181 ? 0.236 1.277 4.008 1.00 97.62 181 LEU A C 1
ATOM 1413 O O . LEU A 1 181 ? 0.885 1.130 2.976 1.00 97.62 181 LEU A O 1
ATOM 1417 N N . LYS A 1 182 ? -0.751 2.173 4.114 1.00 97.88 182 LYS A N 1
ATOM 1418 C CA . LYS A 1 182 ? -1.164 3.047 3.011 1.00 97.88 182 LYS A CA 1
ATOM 1419 C C . LYS A 1 182 ? -0.008 3.911 2.502 1.00 97.88 182 LYS A C 1
ATOM 1421 O O . LYS A 1 182 ? 0.253 3.909 1.303 1.00 97.88 182 LYS A O 1
ATOM 1426 N N . ILE A 1 183 ? 0.731 4.565 3.400 1.00 97.62 183 ILE A N 1
ATOM 1427 C CA . ILE A 1 183 ? 1.919 5.361 3.040 1.00 97.62 183 ILE A CA 1
ATOM 1428 C C . ILE A 1 183 ? 2.974 4.483 2.347 1.00 97.62 183 ILE A C 1
ATOM 1430 O O . ILE A 1 183 ? 3.568 4.881 1.344 1.00 97.62 183 ILE A O 1
ATOM 1434 N N . GLY A 1 184 ? 3.199 3.266 2.854 1.00 97.69 184 GLY A N 1
ATOM 1435 C CA . GLY A 1 184 ? 4.111 2.299 2.242 1.00 97.69 184 GLY A CA 1
ATOM 1436 C C . GLY A 1 184 ? 3.699 1.908 0.820 1.00 97.69 184 GLY A C 1
ATOM 1437 O O . GLY A 1 184 ? 4.540 1.894 -0.081 1.00 97.69 184 GLY A O 1
ATOM 1438 N N . PHE A 1 185 ? 2.408 1.649 0.601 1.00 97.88 185 PHE A N 1
ATOM 1439 C CA . PHE A 1 185 ? 1.853 1.344 -0.719 1.00 97.88 185 PHE A CA 1
ATOM 1440 C C . PHE A 1 185 ? 1.976 2.520 -1.689 1.00 97.88 185 PHE A C 1
ATOM 1442 O O . PHE A 1 185 ? 2.419 2.319 -2.817 1.00 97.88 185 PHE A O 1
ATOM 1449 N N . GLU A 1 186 ? 1.652 3.739 -1.257 1.00 98.00 186 GLU A N 1
ATOM 1450 C CA . GLU A 1 186 ? 1.783 4.950 -2.080 1.00 98.00 186 GLU A CA 1
ATOM 1451 C C . GLU A 1 186 ? 3.242 5.179 -2.503 1.00 98.00 186 GLU A C 1
ATOM 1453 O O . GLU A 1 186 ? 3.526 5.446 -3.674 1.00 98.00 186 GLU A O 1
ATOM 1458 N N . LYS A 1 187 ? 4.197 4.974 -1.586 1.00 98.12 187 LYS A N 1
ATOM 1459 C CA . LYS A 1 187 ? 5.630 5.048 -1.898 1.00 98.12 187 LYS A CA 1
ATOM 1460 C C . LYS A 1 187 ? 6.052 3.989 -2.917 1.00 98.12 187 LYS A C 1
ATOM 1462 O O . LYS A 1 187 ? 6.761 4.305 -3.872 1.00 98.12 187 LYS A O 1
ATOM 1467 N N . TYR A 1 188 ? 5.628 2.740 -2.726 1.00 98.12 188 TYR A N 1
ATOM 1468 C CA . TYR A 1 188 ? 5.928 1.656 -3.662 1.00 98.12 188 TYR A CA 1
ATOM 1469 C C . TYR A 1 188 ? 5.349 1.936 -5.054 1.00 98.12 188 TYR A C 1
ATOM 1471 O O . TYR A 1 188 ? 6.037 1.749 -6.060 1.00 98.12 188 TYR A O 1
ATOM 1479 N N . GLN A 1 189 ? 4.113 2.435 -5.115 1.00 98.12 189 GLN A N 1
ATOM 1480 C CA . GLN A 1 189 ? 3.466 2.834 -6.359 1.00 98.12 189 GLN A CA 1
ATOM 1481 C C . GLN A 1 189 ? 4.270 3.929 -7.066 1.00 98.12 189 GLN A C 1
ATOM 1483 O O . GLN A 1 189 ? 4.578 3.763 -8.243 1.00 98.12 189 GLN A O 1
ATOM 1488 N N . SER A 1 190 ? 4.680 4.980 -6.347 1.00 98.00 190 SER A N 1
ATOM 1489 C CA . SER A 1 190 ? 5.497 6.071 -6.897 1.00 98.00 190 SER A CA 1
ATOM 1490 C C . SER A 1 190 ? 6.805 5.563 -7.514 1.00 98.00 190 SER A C 1
ATOM 1492 O O . SER A 1 190 ? 7.107 5.869 -8.668 1.00 98.00 190 SER A O 1
ATOM 1494 N N . ILE A 1 191 ? 7.557 4.735 -6.780 1.00 97.94 191 ILE A N 1
ATOM 1495 C CA . ILE A 1 191 ? 8.830 4.164 -7.257 1.00 97.94 191 ILE A CA 1
ATOM 1496 C C . ILE A 1 191 ? 8.602 3.286 -8.492 1.00 97.94 191 ILE A C 1
ATOM 1498 O O . ILE A 1 191 ? 9.365 3.338 -9.459 1.00 97.94 191 ILE A O 1
ATOM 1502 N N . THR A 1 192 ? 7.538 2.483 -8.480 1.00 98.00 192 THR A N 1
ATOM 1503 C CA . THR A 1 192 ? 7.200 1.605 -9.603 1.00 98.00 192 THR A CA 1
ATOM 1504 C C . THR A 1 192 ? 6.855 2.420 -10.845 1.00 98.00 192 THR A C 1
ATOM 1506 O O . THR A 1 192 ? 7.353 2.119 -11.927 1.00 98.00 192 THR A O 1
ATOM 1509 N N . THR A 1 193 ? 6.056 3.482 -10.705 1.00 98.06 193 THR A N 1
ATOM 1510 C CA . THR A 1 193 ? 5.709 4.361 -11.830 1.00 98.06 193 THR A CA 1
ATOM 1511 C C . THR A 1 193 ? 6.929 5.070 -12.411 1.00 98.06 193 THR A C 1
ATOM 1513 O O . THR A 1 193 ? 7.071 5.118 -13.629 1.00 98.06 193 THR A O 1
ATOM 1516 N N . GLU A 1 194 ? 7.846 5.545 -11.565 1.00 98.38 194 GLU A N 1
ATOM 1517 C CA . GLU A 1 194 ? 9.092 6.182 -12.003 1.00 98.38 194 GLU A CA 1
ATOM 1518 C C . GLU A 1 194 ? 10.003 5.192 -12.743 1.00 98.38 194 GLU A C 1
ATOM 1520 O O . GLU A 1 194 ? 10.526 5.484 -13.818 1.00 98.38 194 GLU A O 1
ATOM 1525 N N . THR A 1 195 ? 10.133 3.974 -12.213 1.00 98.12 195 THR A N 1
ATOM 1526 C CA . THR A 1 195 ? 10.938 2.915 -12.837 1.00 98.12 195 THR A CA 1
ATOM 1527 C C . THR A 1 195 ? 10.378 2.520 -14.204 1.00 98.12 195 THR A C 1
ATOM 1529 O O . THR A 1 195 ? 11.137 2.328 -15.156 1.00 98.12 195 THR A O 1
ATOM 1532 N N . LEU A 1 196 ? 9.051 2.425 -14.328 1.00 98.44 196 LEU A N 1
ATOM 1533 C CA . LEU A 1 196 ? 8.392 2.134 -15.600 1.00 98.44 196 LEU A CA 1
ATOM 1534 C C . LEU A 1 196 ? 8.577 3.266 -16.620 1.00 98.44 196 LEU A C 1
ATOM 1536 O O . LEU A 1 196 ? 8.807 2.981 -17.795 1.00 98.44 196 LEU A O 1
ATOM 1540 N N . ASP A 1 197 ? 8.539 4.529 -16.190 1.00 98.50 197 ASP A N 1
ATOM 1541 C CA . ASP A 1 197 ? 8.815 5.678 -17.060 1.00 98.50 197 ASP A CA 1
ATOM 1542 C C . ASP A 1 197 ? 10.268 5.674 -17.566 1.00 98.50 197 ASP A C 1
ATOM 1544 O O . ASP A 1 197 ? 10.521 5.817 -18.766 1.00 98.50 197 ASP A O 1
ATOM 1548 N N . HIS A 1 198 ? 11.237 5.410 -16.683 1.00 98.19 198 HIS A N 1
ATOM 1549 C CA . HIS A 1 198 ? 12.638 5.242 -17.074 1.00 98.19 198 HIS A CA 1
ATOM 1550 C C . HIS A 1 198 ? 12.828 4.090 -18.065 1.00 98.19 198 HIS A C 1
ATOM 1552 O O . HIS A 1 198 ? 13.518 4.254 -19.075 1.00 98.19 198 HIS A O 1
ATOM 1558 N N . LEU A 1 199 ? 12.175 2.949 -17.837 1.00 98.44 199 LEU A N 1
ATOM 1559 C CA . LEU A 1 199 ? 12.229 1.818 -18.759 1.00 98.44 199 LEU A CA 1
ATOM 1560 C C . LEU A 1 199 ? 11.640 2.175 -20.133 1.00 98.44 199 LEU A C 1
ATOM 1562 O O . LEU A 1 199 ? 12.232 1.840 -21.159 1.00 98.44 199 LEU A O 1
ATOM 1566 N N . ALA A 1 200 ? 10.518 2.897 -20.173 1.00 98.31 200 ALA A N 1
ATOM 1567 C CA . ALA A 1 200 ? 9.899 3.348 -21.418 1.00 98.31 200 ALA A CA 1
ATOM 1568 C C . ALA A 1 200 ? 10.804 4.318 -22.200 1.00 98.31 200 ALA A C 1
ATOM 1570 O O . ALA A 1 200 ? 10.924 4.208 -23.429 1.00 98.31 200 ALA A O 1
ATOM 1571 N N . LYS A 1 201 ? 11.489 5.232 -21.500 1.00 98.38 201 LYS A N 1
ATOM 1572 C CA . LYS A 1 201 ? 12.480 6.147 -22.088 1.00 98.38 201 LYS A CA 1
ATOM 1573 C C . LYS A 1 201 ? 13.659 5.385 -22.693 1.00 98.38 201 LYS A C 1
ATOM 1575 O O . LYS A 1 201 ? 13.971 5.597 -23.866 1.00 98.38 201 LYS A O 1
ATOM 1580 N N . ILE A 1 202 ? 14.252 4.453 -21.943 1.00 98.25 202 ILE A N 1
ATOM 1581 C CA . ILE A 1 202 ? 15.371 3.619 -22.415 1.00 98.25 202 ILE A CA 1
ATOM 1582 C C . ILE A 1 202 ? 14.951 2.780 -23.623 1.00 98.25 202 ILE A C 1
ATOM 1584 O O . ILE A 1 202 ? 15.660 2.742 -24.627 1.00 98.25 202 ILE A O 1
ATOM 1588 N N . HIS A 1 203 ? 13.779 2.147 -23.569 1.00 97.69 203 HIS A N 1
ATOM 1589 C CA . HIS A 1 203 ? 13.255 1.363 -24.684 1.00 97.69 203 HIS A CA 1
ATOM 1590 C C . HIS A 1 203 ? 13.074 2.223 -25.945 1.00 97.69 203 HIS A C 1
ATOM 1592 O O . HIS A 1 203 ? 13.491 1.832 -27.035 1.00 97.69 203 HIS A O 1
ATOM 1598 N N . THR A 1 204 ? 12.525 3.431 -25.802 1.00 98.00 204 THR A N 1
ATOM 1599 C CA . THR A 1 204 ? 12.366 4.370 -26.923 1.00 98.00 204 THR A CA 1
ATOM 1600 C C . THR A 1 204 ? 13.715 4.787 -27.507 1.00 98.00 204 THR A C 1
ATOM 1602 O O . THR A 1 204 ? 13.870 4.829 -28.728 1.00 98.00 204 THR A O 1
ATOM 1605 N N . GLN A 1 205 ? 14.703 5.069 -26.656 1.00 98.19 205 GLN A N 1
ATOM 1606 C CA . GLN A 1 205 ? 16.054 5.420 -27.086 1.00 98.19 205 GLN A CA 1
ATOM 1607 C C . GLN A 1 205 ? 16.738 4.251 -27.811 1.00 98.19 205 GLN A C 1
ATOM 1609 O O . GLN A 1 205 ? 17.293 4.443 -28.888 1.00 98.19 205 GLN A O 1
ATOM 1614 N N . SER A 1 206 ? 16.621 3.032 -27.283 1.00 98.12 206 SER A N 1
ATOM 1615 C CA . SER A 1 206 ? 17.130 1.814 -27.923 1.00 98.12 206 SER A CA 1
ATOM 1616 C C . SER A 1 206 ? 16.520 1.600 -29.312 1.00 98.12 206 SER A C 1
ATOM 1618 O O . SER A 1 206 ? 17.240 1.313 -30.268 1.00 98.12 206 SER A O 1
ATOM 1620 N N . GLN A 1 207 ? 15.210 1.819 -29.468 1.00 98.19 207 GLN A N 1
ATOM 1621 C CA . GLN A 1 207 ? 14.564 1.740 -30.779 1.00 98.19 207 GLN A CA 1
ATOM 1622 C C . GLN A 1 207 ? 15.064 2.803 -31.762 1.00 98.19 207 GLN A C 1
ATOM 1624 O O . GLN A 1 207 ? 15.145 2.522 -32.956 1.00 98.19 207 GLN A O 1
ATOM 1629 N N . ARG A 1 208 ? 15.375 4.018 -31.295 1.00 97.69 208 ARG A N 1
ATOM 1630 C CA . ARG A 1 208 ? 15.955 5.066 -32.149 1.00 97.69 208 ARG A CA 1
ATOM 1631 C C . ARG A 1 208 ? 17.346 4.671 -32.627 1.00 97.69 208 ARG A C 1
ATOM 1633 O O . ARG A 1 208 ? 17.546 4.625 -33.834 1.00 97.69 208 ARG A O 1
ATOM 1640 N N . PHE A 1 209 ? 18.225 4.261 -31.712 1.00 97.94 209 PHE A N 1
ATOM 1641 C CA . PHE A 1 209 ? 19.564 3.777 -32.060 1.00 97.94 209 PHE A CA 1
ATOM 1642 C C . PHE A 1 209 ? 19.529 2.613 -33.046 1.00 97.94 209 PHE A C 1
ATOM 1644 O O . PHE A 1 209 ? 20.309 2.586 -33.989 1.00 97.94 209 PHE A O 1
ATOM 1651 N N . ARG A 1 210 ? 18.600 1.665 -32.870 1.00 97.88 210 ARG A N 1
ATOM 1652 C CA . ARG A 1 210 ? 18.428 0.560 -33.819 1.00 97.88 210 ARG A CA 1
ATOM 1653 C C . ARG A 1 210 ? 18.107 1.065 -35.226 1.00 97.88 210 ARG A C 1
ATOM 1655 O O . ARG A 1 210 ? 18.721 0.612 -36.179 1.00 97.88 210 ARG A O 1
ATOM 1662 N N . ARG A 1 211 ? 17.162 2.003 -35.355 1.00 97.44 211 ARG A N 1
ATOM 1663 C CA . ARG A 1 211 ? 16.789 2.578 -36.659 1.00 97.44 211 ARG A CA 1
ATOM 1664 C C . ARG A 1 211 ? 17.930 3.385 -37.274 1.00 97.44 211 ARG A C 1
ATOM 1666 O O . ARG A 1 211 ? 18.115 3.318 -38.480 1.00 97.44 211 ARG A O 1
ATOM 1673 N N . GLU A 1 212 ? 18.664 4.146 -36.465 1.00 98.00 212 GLU A N 1
ATOM 1674 C CA . GLU A 1 212 ? 19.845 4.896 -36.913 1.00 98.00 212 GLU A CA 1
ATOM 1675 C C . GLU A 1 212 ? 20.917 3.947 -37.448 1.00 98.00 212 GLU A C 1
ATOM 1677 O O . GLU A 1 212 ? 21.336 4.104 -38.589 1.00 98.00 212 GLU A O 1
ATOM 1682 N N . LEU A 1 213 ? 21.251 2.895 -36.695 1.00 97.69 213 LEU A N 1
ATOM 1683 C CA . LEU A 1 213 ? 22.197 1.871 -37.132 1.00 97.69 213 LEU A CA 1
ATOM 1684 C C . LEU A 1 213 ? 21.741 1.179 -38.422 1.00 97.69 213 LEU A C 1
ATOM 1686 O O . LEU A 1 213 ? 22.538 1.036 -39.343 1.00 97.69 213 LEU A O 1
ATOM 1690 N N . ASP A 1 214 ? 20.471 0.771 -38.512 1.00 98.00 214 ASP A N 1
ATOM 1691 C CA . ASP A 1 214 ? 19.924 0.132 -39.717 1.00 98.00 214 ASP A CA 1
ATOM 1692 C C . ASP A 1 214 ? 20.014 1.072 -40.940 1.00 98.00 214 ASP A C 1
ATOM 1694 O O . ASP A 1 214 ? 20.340 0.633 -42.047 1.00 98.00 214 ASP A O 1
ATOM 1698 N N . ASN A 1 215 ? 19.764 2.372 -40.749 1.00 97.12 215 ASN A N 1
ATOM 1699 C CA . ASN A 1 215 ? 19.881 3.380 -41.804 1.00 97.12 215 ASN A CA 1
ATOM 1700 C C . ASN A 1 215 ? 21.337 3.611 -42.228 1.00 97.12 215 ASN A C 1
ATOM 1702 O O . ASN A 1 215 ? 21.611 3.667 -43.428 1.00 97.12 215 ASN A O 1
ATOM 1706 N N . ASP A 1 216 ? 22.257 3.723 -41.270 1.00 97.25 216 ASP A N 1
ATOM 1707 C CA . ASP A 1 216 ? 23.685 3.909 -41.534 1.00 97.25 216 ASP A CA 1
ATOM 1708 C C . ASP A 1 216 ? 24.269 2.700 -42.265 1.00 97.25 216 ASP A C 1
ATOM 1710 O O . ASP A 1 216 ? 24.986 2.862 -43.252 1.00 97.25 216 ASP A O 1
ATOM 1714 N N . LEU A 1 217 ? 23.890 1.486 -41.854 1.00 96.94 217 LEU A N 1
ATOM 1715 C CA . LEU A 1 217 ? 24.306 0.250 -42.511 1.00 96.94 217 LEU A CA 1
ATOM 1716 C C . LEU A 1 217 ? 23.803 0.201 -43.957 1.00 96.94 217 LEU A C 1
ATOM 1718 O O . LEU A 1 217 ? 24.560 -0.106 -44.875 1.00 96.94 217 LEU A O 1
ATOM 1722 N N . LYS A 1 218 ? 22.526 0.540 -44.178 1.00 96.81 218 LYS A N 1
ATOM 1723 C CA . LYS A 1 218 ? 21.937 0.583 -45.520 1.00 96.81 218 LYS A CA 1
ATOM 1724 C C . LYS A 1 218 ? 22.641 1.609 -46.405 1.00 96.81 218 LYS A C 1
ATOM 1726 O O . LYS A 1 218 ? 22.915 1.310 -47.562 1.00 96.81 218 LYS A O 1
ATOM 1731 N N . ARG A 1 219 ? 22.940 2.791 -45.859 1.00 95.94 219 ARG A N 1
ATOM 1732 C CA . ARG A 1 219 ? 23.671 3.842 -46.569 1.00 95.94 219 ARG A CA 1
ATOM 1733 C C . ARG A 1 219 ? 25.076 3.377 -46.942 1.00 95.94 219 ARG A C 1
ATOM 1735 O O . ARG A 1 219 ? 25.461 3.563 -48.089 1.00 95.94 219 ARG A O 1
ATOM 1742 N N . LEU A 1 220 ? 25.798 2.746 -46.015 1.00 96.00 220 LEU A N 1
ATOM 1743 C CA . LEU A 1 220 ? 27.132 2.204 -46.269 1.00 96.00 220 LEU A CA 1
ATOM 1744 C C . LEU A 1 220 ? 27.110 1.198 -47.423 1.00 96.00 220 LEU A C 1
ATOM 1746 O O . LEU A 1 220 ? 27.851 1.373 -48.380 1.00 96.00 220 LEU A O 1
ATOM 1750 N N . TYR A 1 221 ? 26.196 0.221 -47.393 1.00 93.94 221 TYR A N 1
ATOM 1751 C CA . TYR A 1 221 ? 26.070 -0.750 -48.484 1.00 93.94 221 TYR A CA 1
ATOM 1752 C C . TYR A 1 221 ? 25.772 -0.092 -49.829 1.00 93.94 221 TYR A C 1
ATOM 1754 O O . TYR A 1 221 ? 26.376 -0.462 -50.830 1.00 93.94 221 TYR A O 1
ATOM 1762 N N . THR A 1 222 ? 24.865 0.890 -49.864 1.00 94.00 222 THR A N 1
ATOM 1763 C CA . THR A 1 222 ? 24.567 1.596 -51.115 1.00 94.00 222 THR A CA 1
ATOM 1764 C C . THR A 1 222 ? 25.757 2.405 -51.617 1.00 94.00 222 THR A C 1
ATOM 1766 O O . THR A 1 222 ? 26.005 2.401 -52.816 1.00 94.00 222 THR A O 1
ATOM 1769 N N . THR A 1 223 ? 26.500 3.070 -50.725 1.00 95.00 223 THR A N 1
ATOM 1770 C CA . THR A 1 223 ? 27.688 3.843 -51.100 1.00 95.00 223 THR A CA 1
ATOM 1771 C C . THR A 1 223 ? 28.777 2.923 -51.640 1.00 95.00 223 THR A C 1
ATOM 1773 O O . THR A 1 223 ? 29.244 3.141 -52.755 1.00 95.00 223 THR A O 1
ATOM 1776 N N . ASP A 1 224 ? 29.117 1.858 -50.913 1.00 93.69 224 ASP A N 1
ATOM 1777 C CA . ASP A 1 224 ? 30.138 0.894 -51.329 1.00 93.69 224 ASP A CA 1
ATOM 1778 C C . ASP A 1 224 ? 29.776 0.249 -52.675 1.00 93.69 224 ASP A C 1
ATOM 1780 O O . ASP A 1 224 ? 30.618 0.148 -53.567 1.00 93.69 224 ASP A O 1
ATOM 1784 N N . GLU A 1 225 ? 28.511 -0.142 -52.870 1.00 93.81 225 GLU A N 1
ATOM 1785 C CA . GLU A 1 225 ? 28.041 -0.696 -54.143 1.00 93.81 225 GLU A CA 1
ATOM 1786 C C . GLU A 1 225 ? 28.181 0.319 -55.288 1.00 93.81 225 GLU A C 1
ATOM 1788 O O . GLU A 1 225 ? 28.634 -0.041 -56.378 1.00 93.81 225 GLU A O 1
ATOM 1793 N N . THR A 1 226 ? 27.844 1.594 -55.058 1.00 94.94 226 THR A N 1
ATOM 1794 C CA . THR A 1 226 ? 28.027 2.645 -56.070 1.00 94.94 226 THR A CA 1
ATOM 1795 C C . THR A 1 226 ? 29.498 2.903 -56.384 1.00 94.94 226 THR A C 1
ATOM 1797 O O . THR A 1 226 ? 29.858 2.914 -57.558 1.00 94.94 226 THR A O 1
ATOM 1800 N N . GLU A 1 227 ? 30.365 3.021 -55.376 1.00 95.31 227 GLU A N 1
ATOM 1801 C CA . GLU A 1 227 ? 31.794 3.300 -55.564 1.00 95.31 227 GLU A CA 1
ATOM 1802 C C . GLU A 1 227 ? 32.513 2.155 -56.289 1.00 95.31 227 GLU A C 1
ATOM 1804 O O . GLU A 1 227 ? 33.342 2.388 -57.178 1.00 95.31 227 GLU A O 1
ATOM 1809 N N . VAL A 1 228 ? 32.174 0.903 -55.960 1.00 94.00 228 VAL A N 1
ATOM 1810 C CA . VAL A 1 228 ? 32.704 -0.280 -56.652 1.00 94.00 228 VAL A CA 1
ATOM 1811 C C . VAL A 1 228 ? 32.236 -0.310 -58.104 1.00 94.00 228 VAL A C 1
ATOM 1813 O O . VAL A 1 228 ? 33.049 -0.553 -58.999 1.00 94.00 228 VAL A O 1
ATOM 1816 N N . ASN A 1 229 ? 30.955 -0.035 -58.361 1.00 95.19 229 ASN A N 1
ATOM 1817 C CA . ASN A 1 229 ? 30.414 -0.004 -59.719 1.00 95.19 229 ASN A CA 1
ATOM 1818 C C . ASN A 1 229 ? 31.045 1.112 -60.564 1.00 95.19 229 ASN A C 1
ATOM 1820 O O . ASN A 1 229 ? 31.439 0.861 -61.704 1.00 95.19 229 ASN A O 1
ATOM 1824 N N . GLU A 1 230 ? 31.209 2.313 -60.007 1.00 95.69 230 GLU A N 1
ATOM 1825 C CA . GLU A 1 230 ? 31.885 3.431 -60.675 1.00 95.69 230 GLU A CA 1
ATOM 1826 C C . GLU A 1 230 ? 33.350 3.094 -60.982 1.00 95.69 230 GLU A C 1
ATOM 1828 O O . GLU A 1 230 ? 33.815 3.266 -62.114 1.00 95.69 230 GLU A O 1
ATOM 1833 N N . SER A 1 231 ? 34.073 2.537 -60.007 1.00 95.31 231 SER A N 1
ATOM 1834 C CA . SER A 1 231 ? 35.467 2.110 -60.175 1.00 95.31 231 SER A CA 1
ATOM 1835 C C . SER A 1 231 ? 35.610 1.033 -61.254 1.00 95.31 231 SER A C 1
ATOM 1837 O O . SER A 1 231 ? 36.516 1.100 -62.093 1.00 95.31 231 SER A O 1
ATOM 1839 N N . LEU A 1 232 ? 34.693 0.061 -61.282 1.00 95.38 232 LEU A N 1
ATOM 1840 C CA . LEU A 1 232 ? 34.643 -0.978 -62.306 1.00 95.38 232 LEU A CA 1
ATOM 1841 C C . LEU A 1 232 ? 34.367 -0.382 -63.691 1.00 95.38 232 LEU A C 1
ATOM 1843 O O . LEU A 1 232 ? 35.027 -0.751 -64.664 1.00 95.38 232 LEU A O 1
ATOM 1847 N N . GLU A 1 233 ? 33.437 0.567 -63.797 1.00 96.06 233 GLU A N 1
ATOM 1848 C CA . GLU A 1 233 ? 33.127 1.231 -65.060 1.00 96.06 233 GLU A CA 1
ATOM 1849 C C . GLU A 1 233 ? 34.333 2.024 -65.589 1.00 96.06 233 GLU A C 1
ATOM 1851 O O . GLU A 1 233 ? 34.679 1.923 -66.773 1.00 96.06 233 GLU A O 1
ATOM 1856 N N . HIS A 1 234 ? 35.025 2.761 -64.714 1.00 96.25 234 HIS A N 1
ATOM 1857 C CA . HIS A 1 234 ? 36.268 3.459 -65.041 1.00 96.25 234 HIS A CA 1
ATOM 1858 C C . HIS A 1 234 ? 37.365 2.495 -65.509 1.00 96.25 234 HIS A C 1
ATOM 1860 O O . HIS A 1 234 ? 38.010 2.748 -66.534 1.00 96.25 234 HIS A O 1
ATOM 1866 N N . PHE A 1 235 ? 37.542 1.365 -64.821 1.00 96.00 235 PHE A N 1
ATOM 1867 C CA . PHE A 1 235 ? 38.500 0.331 -65.207 1.00 96.00 235 PHE A CA 1
ATOM 1868 C C . PHE A 1 235 ? 38.187 -0.251 -66.592 1.00 96.00 235 PHE A C 1
ATOM 1870 O O . PHE A 1 235 ? 39.062 -0.293 -67.460 1.00 96.00 235 PHE A O 1
ATOM 1877 N N . VAL A 1 236 ? 36.932 -0.634 -66.843 1.00 97.06 236 VAL A N 1
ATOM 1878 C CA . VAL A 1 236 ? 36.489 -1.183 -68.135 1.00 97.06 236 VAL A CA 1
ATOM 1879 C C . VAL A 1 236 ? 36.671 -0.163 -69.263 1.00 97.06 236 VAL A C 1
ATOM 1881 O O . VAL A 1 236 ? 37.142 -0.515 -70.349 1.00 97.06 236 VAL A O 1
ATOM 1884 N N . LYS A 1 237 ? 36.341 1.113 -69.022 1.00 96.50 237 LYS A N 1
ATOM 1885 C CA . LYS A 1 237 ? 36.562 2.207 -69.983 1.00 96.50 237 LYS A CA 1
ATOM 1886 C C . LYS A 1 237 ? 38.048 2.372 -70.313 1.00 96.50 237 LYS A C 1
ATOM 1888 O O . LYS A 1 237 ? 38.388 2.444 -71.496 1.00 96.50 237 LYS A O 1
ATOM 1893 N N . SER A 1 238 ? 38.915 2.375 -69.302 1.00 96.31 238 SER A N 1
ATOM 1894 C CA . SER A 1 238 ? 40.371 2.484 -69.464 1.00 96.31 238 SER A CA 1
ATOM 1895 C C . SER A 1 238 ? 40.951 1.301 -70.250 1.00 96.31 238 SER A C 1
ATOM 1897 O O . SER A 1 238 ? 41.635 1.495 -71.256 1.00 96.31 238 SER A O 1
ATOM 1899 N N . GLN A 1 239 ? 40.573 0.069 -69.890 1.00 95.75 239 GLN A N 1
ATOM 1900 C CA . GLN A 1 239 ? 40.951 -1.143 -70.626 1.00 95.75 239 GLN A CA 1
ATOM 1901 C C . GLN A 1 239 ? 40.534 -1.061 -72.097 1.00 95.75 239 GLN A C 1
ATOM 1903 O O . GLN A 1 239 ? 41.339 -1.294 -72.998 1.00 95.75 239 GLN A O 1
ATOM 1908 N N . ARG A 1 240 ? 39.286 -0.663 -72.373 1.00 96.12 240 ARG A N 1
ATOM 1909 C CA . ARG A 1 240 ? 38.790 -0.508 -73.747 1.00 96.12 240 ARG A CA 1
ATOM 1910 C C . ARG A 1 240 ? 39.591 0.534 -74.535 1.00 96.12 240 ARG A C 1
ATOM 1912 O O . ARG A 1 240 ? 39.820 0.332 -75.727 1.00 96.12 240 ARG A O 1
ATOM 1919 N N . GLN A 1 241 ? 39.995 1.640 -73.912 1.00 95.56 241 GLN A N 1
ATOM 1920 C CA . GLN A 1 241 ? 40.848 2.646 -74.552 1.00 95.56 241 GLN A CA 1
ATOM 1921 C C . GLN A 1 241 ? 42.240 2.086 -74.865 1.00 95.56 241 GLN A C 1
ATOM 1923 O O . GLN A 1 241 ? 42.694 2.225 -76.000 1.00 95.56 241 GLN A O 1
ATOM 1928 N N . ALA A 1 242 ? 42.873 1.393 -73.915 1.00 95.62 242 ALA A N 1
ATOM 1929 C CA . ALA A 1 242 ? 44.174 0.757 -74.116 1.00 95.62 242 ALA A CA 1
ATOM 1930 C C . ALA A 1 242 ? 44.145 -0.254 -75.275 1.00 95.62 242 ALA A C 1
ATOM 1932 O O . ALA A 1 242 ? 44.984 -0.186 -76.174 1.00 95.62 242 ALA A O 1
ATOM 1933 N N . TRP A 1 243 ? 43.127 -1.122 -75.322 1.00 94.94 243 TRP A N 1
ATOM 1934 C CA . TRP A 1 243 ? 42.941 -2.084 -76.414 1.00 94.94 243 TRP A CA 1
ATOM 1935 C C . TRP A 1 243 ? 42.748 -1.416 -77.776 1.00 94.94 243 TRP A C 1
ATOM 1937 O O . TRP A 1 243 ? 43.333 -1.859 -78.763 1.00 94.94 243 TRP A O 1
ATOM 1947 N N . LYS A 1 244 ? 41.968 -0.330 -77.850 1.00 95.56 244 LYS A N 1
ATOM 1948 C CA . LYS A 1 244 ? 41.802 0.442 -79.094 1.00 95.56 244 LYS A CA 1
ATOM 1949 C C . LYS A 1 244 ? 43.121 1.056 -79.564 1.00 95.56 244 LYS A C 1
ATOM 1951 O O . LYS A 1 244 ? 43.422 0.989 -80.753 1.00 95.56 244 LYS A O 1
ATOM 1956 N N . SER A 1 245 ? 43.901 1.629 -78.650 1.00 94.94 245 SER A N 1
ATOM 1957 C CA . SER A 1 245 ? 45.212 2.207 -78.963 1.00 94.94 245 SER A CA 1
ATOM 1958 C C . SER A 1 245 ? 46.204 1.146 -79.439 1.00 94.94 245 SER A C 1
ATOM 1960 O O . SER A 1 245 ? 46.885 1.361 -80.440 1.00 94.94 245 SER A O 1
ATOM 1962 N N . LEU A 1 246 ? 46.236 -0.022 -78.790 1.00 94.25 246 LEU A N 1
ATOM 1963 C CA . LEU A 1 246 ? 47.079 -1.145 -79.203 1.00 94.25 246 LEU A CA 1
ATOM 1964 C C . LEU A 1 246 ? 46.683 -1.669 -80.588 1.00 94.25 246 LEU A C 1
ATOM 1966 O O . LEU A 1 246 ? 47.541 -1.852 -81.445 1.00 94.25 246 LEU A O 1
ATOM 1970 N N . ALA A 1 247 ? 45.384 -1.862 -80.835 1.00 93.69 247 ALA A N 1
ATOM 1971 C CA . ALA A 1 247 ? 44.884 -2.293 -82.137 1.00 93.69 247 ALA A CA 1
ATOM 1972 C C . ALA A 1 247 ? 45.237 -1.290 -83.248 1.00 93.69 247 A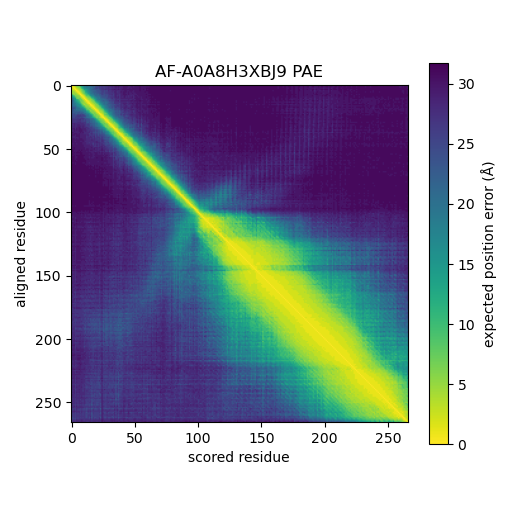LA A C 1
ATOM 1974 O O . ALA A 1 247 ? 45.629 -1.695 -84.341 1.00 93.69 247 ALA A O 1
ATOM 1975 N N . LYS A 1 248 ? 45.145 0.016 -82.959 1.00 94.25 248 LYS A N 1
ATOM 1976 C CA . LYS A 1 248 ? 45.559 1.079 -83.883 1.00 94.25 248 LYS A CA 1
ATOM 1977 C C . LYS A 1 248 ? 47.061 1.011 -84.180 1.00 94.25 248 LYS A C 1
ATOM 1979 O O . LYS A 1 248 ? 47.435 1.002 -85.346 1.00 94.25 248 LYS A O 1
ATOM 1984 N N . SER A 1 249 ? 47.898 0.901 -83.148 1.00 92.12 249 SER A N 1
ATOM 1985 C CA . SER A 1 249 ? 49.354 0.795 -83.305 1.00 92.12 249 SER A CA 1
ATOM 1986 C C . SER A 1 249 ? 49.762 -0.462 -84.084 1.00 92.12 249 SER A C 1
ATOM 1988 O O . SER A 1 249 ? 50.551 -0.373 -85.021 1.00 92.12 249 SER A O 1
ATOM 1990 N N . ASN A 1 250 ? 49.163 -1.620 -83.785 1.00 91.25 250 ASN A N 1
ATOM 1991 C CA . ASN A 1 250 ? 49.402 -2.855 -84.537 1.00 91.25 250 ASN A CA 1
ATOM 1992 C C . ASN A 1 250 ? 49.025 -2.715 -86.016 1.00 91.25 250 ASN A C 1
ATOM 1994 O O . ASN A 1 250 ? 49.751 -3.210 -86.878 1.00 91.25 250 ASN A O 1
ATOM 1998 N N . LYS A 1 251 ? 47.912 -2.034 -86.318 1.00 92.69 251 LYS A N 1
ATOM 1999 C CA . LYS A 1 251 ? 47.515 -1.753 -87.700 1.00 92.69 251 LYS A CA 1
ATOM 2000 C C . LYS A 1 251 ? 48.554 -0.883 -88.410 1.00 92.69 251 LYS A C 1
ATOM 2002 O O . LYS A 1 251 ? 48.983 -1.241 -89.498 1.00 92.69 251 LYS A O 1
ATOM 2007 N N . GLU A 1 252 ? 49.003 0.205 -87.787 1.00 91.31 252 GLU A N 1
ATOM 2008 C CA . GLU A 1 252 ? 50.034 1.087 -88.355 1.00 91.31 252 GLU A CA 1
ATOM 2009 C C . GLU A 1 252 ? 51.349 0.335 -88.630 1.00 91.31 252 GLU A C 1
ATOM 2011 O O . GLU A 1 252 ? 51.954 0.507 -89.689 1.00 91.31 252 GLU A O 1
ATOM 2016 N N . ILE A 1 253 ? 51.766 -0.551 -87.717 1.00 89.31 253 ILE A N 1
ATOM 2017 C CA . ILE A 1 253 ? 52.944 -1.412 -87.900 1.00 89.31 253 ILE A CA 1
ATOM 2018 C C . ILE A 1 253 ? 52.757 -2.352 -89.097 1.00 89.31 253 ILE A C 1
ATOM 2020 O O . ILE A 1 253 ? 53.670 -2.493 -89.913 1.00 89.31 253 ILE A O 1
ATOM 2024 N N . HIS A 1 254 ? 51.591 -2.992 -89.211 1.00 87.56 254 HIS A N 1
ATOM 2025 C CA . HIS A 1 254 ? 51.277 -3.900 -90.314 1.00 87.56 254 HIS A CA 1
ATOM 2026 C C . HIS A 1 254 ? 51.207 -3.173 -91.668 1.00 87.56 254 HIS A C 1
ATOM 2028 O O . HIS A 1 254 ? 51.713 -3.665 -92.678 1.00 87.56 254 HIS A O 1
ATOM 2034 N N . ASP A 1 255 ? 50.605 -1.987 -91.710 1.00 89.38 255 ASP A N 1
ATOM 2035 C CA . ASP A 1 255 ? 50.516 -1.176 -92.926 1.00 89.38 255 ASP A CA 1
ATOM 2036 C C . ASP A 1 255 ? 51.924 -0.732 -93.378 1.00 89.38 255 ASP A C 1
ATOM 2038 O O . ASP A 1 255 ? 52.275 -0.859 -94.554 1.00 89.38 255 ASP A O 1
ATOM 2042 N N . MET A 1 256 ? 52.787 -0.322 -92.438 1.00 87.75 256 MET A N 1
ATOM 2043 C CA . MET A 1 256 ? 54.191 0.011 -92.712 1.00 87.75 256 MET A CA 1
ATOM 2044 C C . MET A 1 256 ? 55.025 -1.189 -93.169 1.00 87.75 256 MET A C 1
ATOM 2046 O O . MET A 1 256 ? 55.858 -1.048 -94.067 1.00 87.75 256 MET A O 1
ATOM 2050 N N . SER A 1 257 ? 54.842 -2.368 -92.567 1.00 84.50 257 SER A N 1
ATOM 2051 C CA . SER A 1 257 ? 55.554 -3.578 -92.997 1.00 84.50 257 SER A CA 1
ATOM 2052 C C . SER A 1 257 ? 55.124 -4.004 -94.402 1.00 84.50 257 SER A C 1
ATOM 2054 O O . SER A 1 257 ? 55.969 -4.374 -95.218 1.00 84.50 257 SER A O 1
ATOM 2056 N N . THR A 1 258 ? 53.836 -3.862 -94.719 1.00 83.62 258 THR A N 1
ATOM 2057 C CA . THR A 1 258 ? 53.285 -4.128 -96.051 1.00 83.62 258 THR A CA 1
ATOM 2058 C C . THR A 1 258 ? 53.869 -3.176 -97.095 1.00 83.62 258 THR A C 1
ATOM 2060 O O . THR A 1 258 ? 54.353 -3.645 -98.124 1.00 83.62 258 THR A O 1
ATOM 2063 N N . LEU A 1 259 ? 53.908 -1.867 -96.814 1.00 79.00 259 LEU A N 1
ATOM 2064 C CA . LEU A 1 259 ? 54.548 -0.872 -97.686 1.00 79.00 259 LEU A CA 1
ATOM 2065 C C . LEU A 1 259 ? 56.032 -1.178 -97.916 1.00 79.00 259 LEU A C 1
ATOM 2067 O O . LEU A 1 259 ? 56.483 -1.172 -99.058 1.00 79.00 259 LEU A O 1
ATOM 2071 N N . LYS A 1 260 ? 56.789 -1.491 -96.855 1.00 82.88 260 LYS A N 1
ATOM 2072 C CA . LYS A 1 260 ? 58.213 -1.856 -96.970 1.00 82.88 260 LYS A CA 1
ATOM 2073 C C . LYS A 1 260 ? 58.434 -3.074 -97.865 1.00 82.88 260 LYS A C 1
ATOM 2075 O O . LYS A 1 260 ? 59.373 -3.071 -98.656 1.00 82.88 260 LYS A O 1
ATOM 2080 N N . ARG A 1 261 ? 57.578 -4.094 -97.748 1.00 81.62 261 ARG A N 1
ATOM 2081 C CA . ARG A 1 261 ? 57.627 -5.280 -98.610 1.00 81.62 261 ARG A CA 1
ATOM 2082 C C . ARG A 1 261 ? 57.372 -4.911 -100.070 1.00 81.62 261 ARG A C 1
ATOM 2084 O O . ARG A 1 261 ? 58.190 -5.256 -100.907 1.00 81.62 261 ARG A O 1
ATOM 2091 N N . MET A 1 262 ? 56.315 -4.148 -100.357 1.00 79.12 262 MET A N 1
ATOM 2092 C CA . MET A 1 262 ? 56.021 -3.697 -101.726 1.00 79.12 262 MET A CA 1
ATOM 2093 C C . MET A 1 262 ? 57.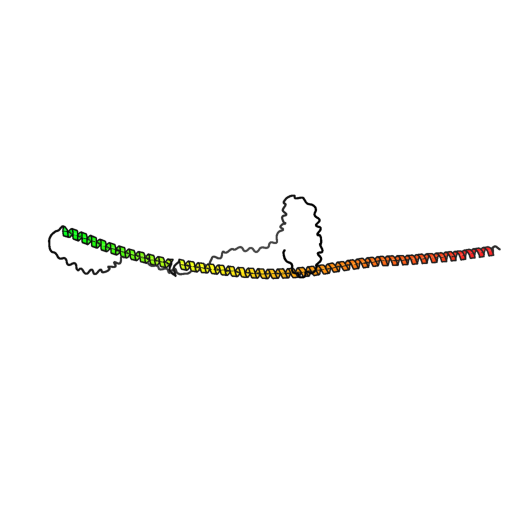167 -2.872 -102.329 1.00 79.12 262 MET A C 1
ATOM 2095 O O . MET A 1 262 ? 57.471 -3.027 -103.501 1.00 79.12 262 MET A O 1
ATOM 2099 N N . LEU A 1 263 ? 57.834 -2.035 -101.527 1.00 73.94 263 LEU A N 1
ATOM 2100 C CA . LEU A 1 263 ? 59.018 -1.273 -101.947 1.00 73.94 263 LEU A CA 1
ATOM 2101 C C . LEU A 1 263 ? 60.272 -2.129 -102.173 1.00 73.94 263 LEU A C 1
ATOM 2103 O O . LEU A 1 263 ? 61.182 -1.672 -102.848 1.00 73.94 263 LEU A O 1
ATOM 2107 N N . SER A 1 264 ? 60.348 -3.323 -101.582 1.00 74.75 264 SER A N 1
ATOM 2108 C CA . SER A 1 264 ? 61.481 -4.245 -101.758 1.00 74.75 264 SER A CA 1
ATOM 2109 C C . SER A 1 264 ? 61.273 -5.222 -102.924 1.00 74.75 264 SER A C 1
ATOM 2111 O O . SER A 1 264 ? 62.202 -5.935 -103.290 1.00 74.75 264 SER A O 1
ATOM 2113 N N . GLU A 1 265 ? 60.056 -5.288 -103.470 1.00 70.56 265 GLU A N 1
ATOM 2114 C CA . GLU A 1 265 ? 59.658 -6.147 -104.595 1.00 70.56 265 GLU A CA 1
ATOM 2115 C C . GLU A 1 265 ? 59.606 -5.386 -105.943 1.00 70.56 265 GLU A C 1
ATOM 2117 O O . GLU A 1 265 ? 59.273 -5.986 -106.966 1.00 70.56 265 GLU A O 1
ATOM 2122 N N . VAL A 1 266 ? 59.944 -4.088 -105.946 1.00 52.97 266 VAL A N 1
ATOM 2123 C CA . VAL A 1 266 ? 60.138 -3.216 -107.127 1.00 52.97 266 VAL A CA 1
ATOM 2124 C C . VAL A 1 266 ? 61.628 -3.017 -107.368 1.00 52.97 266 VAL A C 1
ATOM 2126 O O . VAL A 1 266 ? 62.038 -3.083 -108.548 1.00 52.97 266 VAL A O 1
#

Mean predicted aligned error: 21.95 Å

Solvent-accessible surface area (backbone atoms only — not comparable to full-atom values): 16944 Å² total; per-residue (Å²): 144,84,88,84,88,84,88,84,92,78,85,90,74,86,82,80,86,78,86,82,85,81,87,83,85,87,88,88,86,90,81,84,86,88,79,90,79,82,80,84,85,84,84,84,88,85,80,86,85,85,78,89,74,90,70,81,79,68,80,81,73,82,76,78,85,76,79,79,82,75,89,76,76,97,70,71,94,69,82,77,77,78,74,74,80,73,84,68,82,83,80,75,82,78,79,89,75,82,97,55,85,69,59,59,52,53,52,50,50,51,50,51,53,50,52,50,49,54,54,48,52,53,51,49,53,51,49,51,54,50,52,52,50,54,49,51,54,53,46,39,53,38,71,28,86,88,1,57,53,48,50,51,53,52,51,51,52,52,51,51,53,52,51,50,51,53,49,52,54,50,50,55,50,52,52,52,50,52,52,53,49,50,54,51,51,54,50,50,51,51,54,50,53,52,52,50,50,53,49,52,52,52,52,53,50,52,53,48,51,50,52,50,51,54,48,52,52,53,48,50,54,52,50,53,55,48,54,52,51,53,53,50,51,51,48,53,53,49,52,53,50,53,52,53,52,51,53,50,52,53,47,54,52,50,53,50,52,50,50,52,51,58,65,72,77,110

Sequence (266 aa):
MARQRTTTNGTTATITKRTSTVQAGPSLSTVTKARGRKSNVGTVLNTKKSVTNGKSRSRKIIKNNSYRKHDSDDEIYQSDDNRDDIDIEDNVTINTNSNDGSQDMEDLIGLLQTRTSKKSNSRFSKFEKEQEARLREAIDLINGESGIINVWVSEMKGIALSVMKKMDEKLNYEDACNKNLKIGFEKYQSITTETLDHLAKIHTQSQRFRRELDNDLKRLYTTDETEVNESLEHFVKSQRQAWKSLAKSNKEIHDMSTLKRMLSEV

Radius of gyration: 67.18 Å; Cα contacts (8 Å, |Δi|>4): 15; chains: 1; bounding box: 131×74×208 Å

pLDDT: mean 71.46, std 26.59, range [27.28, 98.5]

Secondary structure (DSSP, 8-state):
-------------------------------------PPPP-----------------------------------------------------------TTHHHHHHHHHHHHHHHHHHHHHHHHHHHHHHHHHHHHHHHHHSTTSHHHHHHHHHHHHHHHHHHHHHHHHHHHHHHHHHHHHHHHHHHHHHHHHHHHHHHHHHHHHHHHHHHHHHHHHHHHHHHHHHHHHHHHHHHHHHHHHHHHHHHHHHHHHHHHHHHHHH--

Organism: Gigaspora margarita (NCBI:txid4874)

Foldseek 3Di:
DDDDDDDDDDDDDDDDDDDDDDDDDDDDDDDDDDDDDDDDDDDDDDDDDDDDDDDPPDDPPPPPDDPPDDDDDPDDPDPPPPPPPPPPPPPPPPPDDDDDVVVVVVVVVVVVVVVVVVVVVVVVVVVVVVVVVVVVVVCCCCPNCVHPPNVVVVVVVVVVVVVVVVVVVVVVVVVVVVVVVVVVVVVVVVVVVVVVVVVVVVVVVVVVVVVVVVVVVVVVVVVVVVVVVVVVVVVVVVVVVVVVVVVVVVVVVVVVVVVVVVVVVD